Protein AF-0000000077394527 (afdb_homodimer)

Solvent-accessible surface area (backbone atoms only — not comparable to full-atom values): 14734 Å² total; per-residue (Å²): 126,83,74,66,82,65,61,50,65,48,71,31,28,33,61,85,70,69,35,78,44,68,24,34,38,21,26,47,45,92,56,27,33,36,18,46,70,58,54,70,68,42,71,84,64,61,66,76,36,82,66,88,76,81,49,65,37,86,85,63,48,73,51,61,68,76,22,31,32,65,43,43,38,34,31,89,97,72,22,59,49,75,44,67,28,40,26,23,75,52,92,54,74,31,31,38,14,40,65,61,30,42,66,37,52,40,43,44,60,51,82,58,65,75,67,75,63,68,69,73,72,76,68,76,72,74,76,126,127,81,73,66,81,66,61,49,67,47,74,31,30,33,62,85,70,68,36,76,45,70,24,34,37,21,27,48,43,92,56,26,34,35,18,46,70,58,53,71,66,43,71,82,63,63,66,78,36,83,66,86,78,81,47,63,36,88,84,64,48,73,51,61,67,73,22,31,32,67,44,43,39,35,29,86,100,72,19,60,50,75,44,70,27,40,26,24,75,52,93,54,75,32,32,36,14,41,68,60,30,41,66,36,50,40,42,45,60,51,82,58,65,74,67,74,64,68,68,74,71,76,68,76,74,72,76,126

Foldseek 3Di:
DPVPVDQDWAWKAKDPRPDTAIAGEAQPDDFWEDEPVVQVVDPPRFDFAADPDWDADPVGDTFAFPGKGWIWIAHPVPAIDIGIYTYTHDPDGTHDYNVNCVRRPNDDDPPPPPPPPPVPPPPPPPDD/DPVPVDQDWAWKAKDPRPDTAIAGEAQPDDFWEDEPVVQVVDPPRFDFAADPDWDADPVGDTFAFPGKGWIWIADPVPAIDIGIYTYTHDPDGTYDYNVNCVRRPNDDDPPPPPPPPPVPPPPPPPDD

Radius of gyration: 19.91 Å; Cα contacts (8 Å, |Δi|>4): 515; chains: 2; bounding box: 54×63×42 Å

Structure (mmCIF, N/CA/C/O backbone):
data_AF-0000000077394527-model_v1
#
loop_
_entity.id
_entity.type
_entity.pdbx_description
1 polymer 'Uncharacterized protein'
#
loop_
_atom_site.group_PDB
_atom_site.id
_atom_site.type_symbol
_atom_site.label_atom_id
_atom_site.label_alt_id
_atom_site.label_comp_id
_atom_site.label_asym_id
_atom_site.label_entity_id
_atom_site.label_seq_id
_atom_site.pdbx_PDB_ins_code
_atom_site.Cartn_x
_atom_site.Cartn_y
_atom_site.Cartn_z
_atom_site.occupancy
_atom_site.B_iso_or_equiv
_atom_site.auth_seq_id
_atom_site.auth_comp_id
_atom_site.auth_asym_id
_atom_site.auth_atom_id
_atom_site.pdbx_PDB_model_num
ATOM 1 N N . MET A 1 1 ? -21.562 -13.328 5.836 1 23.16 1 MET A N 1
ATOM 2 C CA . MET A 1 1 ? -21.156 -12.109 5.137 1 23.16 1 MET A CA 1
ATOM 3 C C . MET A 1 1 ? -19.672 -12.156 4.77 1 23.16 1 MET A C 1
ATOM 5 O O . MET A 1 1 ? -18.844 -12.492 5.609 1 23.16 1 MET A O 1
ATOM 9 N N . LEU A 1 2 ? -19.328 -12.531 3.635 1 27.12 2 LEU A N 1
ATOM 10 C CA . LEU A 1 2 ? -17.969 -12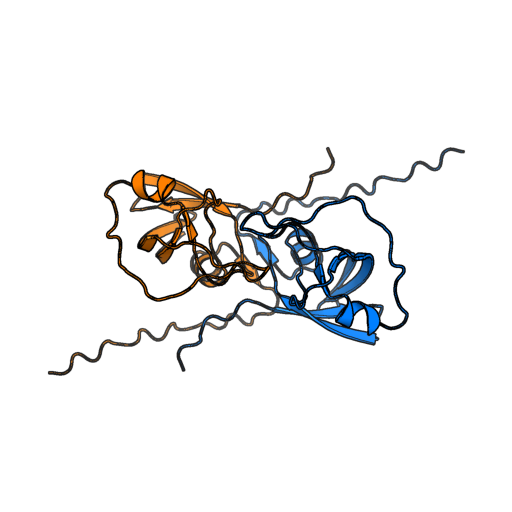.719 3.129 1 27.12 2 LEU A CA 1
ATOM 11 C C . LEU A 1 2 ? -17.078 -11.555 3.541 1 27.12 2 LEU A C 1
ATOM 13 O O . LEU A 1 2 ? -17.344 -10.398 3.205 1 27.12 2 LEU A O 1
ATOM 17 N N . GLU A 1 3 ? -16.609 -11.539 4.703 1 35.59 3 GLU A N 1
ATOM 18 C CA . GLU A 1 3 ? -15.812 -10.43 5.223 1 35.59 3 GLU A CA 1
ATOM 19 C C . GLU A 1 3 ? -14.828 -9.922 4.18 1 35.59 3 GLU A C 1
ATOM 21 O O . GLU A 1 3 ? -13.945 -10.664 3.736 1 35.59 3 GLU A O 1
ATOM 26 N N . ILE A 1 4 ? -15.258 -9.414 3.17 1 42.25 4 ILE A N 1
ATOM 27 C CA . ILE A 1 4 ? -14.477 -8.695 2.17 1 42.25 4 ILE A CA 1
ATOM 28 C C . ILE A 1 4 ? -13.258 -8.062 2.832 1 42.25 4 ILE A C 1
ATOM 30 O O . ILE A 1 4 ? -13.391 -7.254 3.754 1 42.25 4 ILE A O 1
ATOM 34 N N . LEU A 1 5 ? -12.305 -8.852 3.07 1 51.31 5 LEU A N 1
ATOM 35 C CA . LEU A 1 5 ? -11.078 -8.367 3.693 1 51.31 5 LEU A CA 1
ATOM 36 C C . LEU A 1 5 ? -10.734 -6.965 3.205 1 51.31 5 LEU A C 1
ATOM 38 O O . LEU A 1 5 ? -10.594 -6.738 2.002 1 51.31 5 LEU A O 1
ATOM 42 N N . THR A 1 6 ? -11.336 -5.953 3.877 1 69.69 6 THR A N 1
ATOM 43 C CA . THR A 1 6 ? -11.219 -4.512 3.693 1 69.69 6 THR A CA 1
ATOM 44 C C . THR A 1 6 ? -9.797 -4.043 3.967 1 69.69 6 THR A C 1
ATOM 46 O O . THR A 1 6 ? -9.023 -4.734 4.637 1 69.69 6 THR A O 1
ATOM 49 N N . GLN A 1 7 ? -9.258 -3.252 3.201 1 84.5 7 GLN A N 1
ATOM 50 C CA . GLN A 1 7 ? -7.996 -2.576 3.465 1 84.5 7 GLN A CA 1
ATOM 51 C C . GLN A 1 7 ? -7.965 -1.989 4.871 1 84.5 7 GLN A C 1
ATOM 53 O O . GLN A 1 7 ? -8.977 -1.482 5.359 1 84.5 7 GLN A O 1
ATOM 58 N N . PRO A 1 8 ? -6.883 -2.195 5.508 1 92.19 8 PRO A N 1
ATOM 59 C CA . PRO A 1 8 ? -6.793 -1.7 6.887 1 92.19 8 PRO A CA 1
ATOM 60 C C . PRO A 1 8 ? -6.758 -0.176 6.965 1 92.19 8 PRO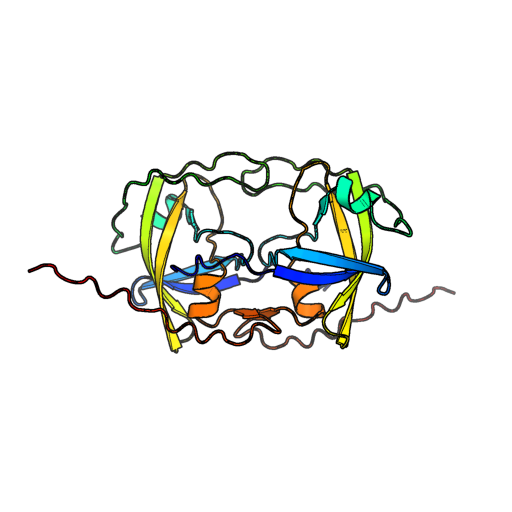 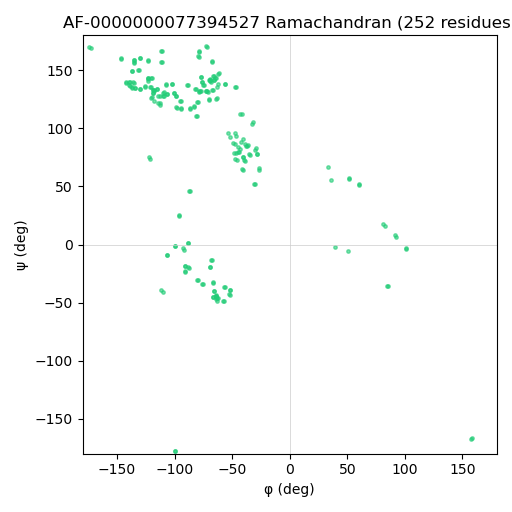A C 1
ATOM 62 O O . PRO A 1 8 ? -6.156 0.477 6.109 1 92.19 8 PRO A O 1
ATOM 65 N N . THR A 1 9 ? -7.465 0.305 7.961 1 93.62 9 THR A N 1
ATOM 66 C CA . THR A 1 9 ? -7.449 1.736 8.242 1 93.62 9 THR A CA 1
ATOM 67 C C . THR A 1 9 ? -7.18 1.995 9.719 1 93.62 9 THR A C 1
ATOM 69 O O . THR A 1 9 ? -7.281 1.082 10.539 1 93.62 9 THR A O 1
ATOM 72 N N . ALA A 1 10 ? -6.758 3.184 9.992 1 93.06 10 ALA A N 1
ATOM 73 C CA . ALA A 1 10 ? -6.574 3.633 11.367 1 93.06 10 ALA A CA 1
ATOM 74 C C . ALA A 1 10 ? -7.105 5.051 11.555 1 93.06 10 ALA A C 1
ATOM 76 O O . ALA A 1 10 ? -6.906 5.914 10.703 1 93.06 10 ALA A O 1
ATOM 77 N N . GLU A 1 11 ? -7.801 5.191 12.617 1 93.31 11 GLU A N 1
ATOM 78 C CA . GLU A 1 11 ? -8.211 6.535 13.008 1 93.31 11 GLU A CA 1
ATOM 79 C C . GLU A 1 11 ? -7.105 7.25 13.773 1 93.31 11 GLU A C 1
ATOM 81 O O . GLU A 1 11 ? -6.734 6.832 14.875 1 93.31 11 GLU A O 1
ATOM 86 N N . VAL A 1 12 ? -6.668 8.336 13.211 1 94 12 VAL A N 1
ATOM 87 C CA . VAL A 1 12 ? -5.531 9.07 13.758 1 94 12 VAL A CA 1
ATOM 88 C C . VAL A 1 12 ? -5.969 10.469 14.172 1 94 12 VAL A C 1
ATOM 90 O O . VAL A 1 12 ? -6.699 11.141 13.438 1 94 12 VAL A O 1
ATOM 93 N N . ILE A 1 13 ? -5.559 10.812 15.375 1 93 13 ILE A N 1
ATOM 94 C CA . ILE A 1 13 ? -5.805 12.18 15.828 1 93 13 ILE A CA 1
ATOM 95 C C . ILE A 1 13 ? -4.777 13.125 15.211 1 93 13 ILE A C 1
ATOM 97 O O . ILE A 1 13 ? -3.578 12.844 15.234 1 93 13 ILE A O 1
ATOM 101 N N . VAL A 1 14 ? -5.293 14.211 14.664 1 92.81 14 VAL A N 1
ATOM 102 C CA . VAL A 1 14 ? -4.43 15.172 13.992 1 92.81 14 VAL A CA 1
ATOM 103 C C . VAL A 1 14 ? -4.539 16.531 14.672 1 92.81 14 VAL A C 1
ATOM 105 O O . VAL A 1 14 ? -5.629 16.938 15.078 1 92.81 14 VAL A O 1
ATOM 108 N N . ASN A 1 15 ? -3.41 17.234 14.742 1 82.56 15 ASN A N 1
ATOM 109 C CA . ASN A 1 15 ? -3.268 18.578 15.305 1 82.56 15 ASN A CA 1
ATOM 110 C C . ASN A 1 15 ? -3.863 18.656 16.703 1 82.56 15 ASN A C 1
ATOM 112 O O . ASN A 1 15 ? -4.676 19.547 16.984 1 82.56 15 ASN A O 1
ATOM 116 N N . LYS A 1 16 ? -3.383 17.812 17.609 1 71.81 16 LYS A N 1
ATOM 117 C CA . LYS A 1 16 ? -3.625 17.844 19.047 1 71.81 16 LYS A CA 1
ATOM 118 C C . LYS A 1 16 ? -5.113 17.703 19.359 1 71.81 16 LYS A C 1
ATOM 120 O O . LYS A 1 16 ? -5.668 18.484 20.125 1 71.81 16 LYS A O 1
ATOM 125 N N . GLN A 1 17 ? -5.727 16.781 18.859 1 63.78 17 GLN A N 1
ATOM 126 C CA . GLN A 1 17 ? -7.016 16.281 19.328 1 63.78 17 GLN A CA 1
ATOM 127 C C . GLN A 1 17 ? -8.172 16.969 18.609 1 63.78 17 GLN A C 1
ATOM 129 O O . GLN A 1 17 ? -9.336 16.734 18.922 1 63.78 17 GLN A O 1
ATOM 134 N N . GLU A 1 18 ? -7.871 17.703 17.703 1 70.5 18 GLU A N 1
ATOM 135 C CA . GLU A 1 18 ? -9.016 18.438 17.188 1 70.5 18 GLU A CA 1
ATOM 136 C C . GLU A 1 18 ? -9.695 17.672 16.047 1 70.5 18 GLU A C 1
ATOM 138 O O . GLU A 1 18 ? -10.906 17.797 15.844 1 70.5 18 GLU A O 1
ATOM 143 N N . TRP A 1 19 ? -8.914 16.828 15.461 1 85.88 19 TRP A N 1
ATOM 144 C CA . TRP A 1 19 ? -9.438 16.141 14.289 1 85.88 19 TRP A CA 1
ATOM 145 C C . TRP A 1 19 ? -9.102 14.656 14.328 1 85.88 19 TRP A C 1
ATOM 147 O O . TRP A 1 19 ? -8.055 14.266 14.844 1 85.88 19 TRP A O 1
ATOM 157 N N . THR A 1 20 ? -10.055 13.938 13.938 1 91.88 20 THR A N 1
ATOM 158 C CA . THR A 1 20 ? -9.797 12.516 13.703 1 91.88 20 THR A CA 1
ATOM 159 C C . THR A 1 20 ? -9.922 12.195 12.211 1 91.88 20 THR A C 1
ATOM 161 O O . THR A 1 20 ? -10.938 12.492 11.586 1 91.88 20 THR A O 1
ATOM 164 N N . ILE A 1 21 ? -8.828 11.703 11.672 1 94.88 21 ILE A N 1
ATOM 165 C CA . ILE A 1 21 ? -8.812 11.344 10.258 1 94.88 21 ILE A CA 1
ATOM 166 C C . ILE A 1 21 ? -8.609 9.836 10.117 1 94.88 21 ILE A C 1
ATOM 168 O O . ILE A 1 21 ? -7.793 9.242 10.82 1 94.88 21 ILE A O 1
ATOM 172 N N . LYS A 1 22 ? -9.383 9.242 9.289 1 94.81 22 LYS A N 1
ATOM 173 C CA . LYS A 1 22 ? -9.211 7.836 8.938 1 94.81 22 LYS A CA 1
ATOM 174 C C . LYS A 1 22 ? -8.227 7.672 7.789 1 94.81 22 LYS A C 1
ATOM 176 O O . LYS A 1 22 ? -8.477 8.125 6.676 1 94.81 22 LYS A O 1
ATOM 181 N N . PHE A 1 23 ? -7.113 6.992 8.062 1 96.12 23 PHE A N 1
ATOM 182 C CA . PHE A 1 23 ? -6.074 6.77 7.066 1 96.12 23 PHE A CA 1
ATOM 183 C C . PHE A 1 23 ? -6.066 5.316 6.609 1 96.12 23 PHE A C 1
ATOM 185 O O . PHE A 1 23 ? -6.223 4.402 7.426 1 96.12 23 PHE A O 1
ATOM 192 N N . LYS A 1 24 ? -5.922 5.152 5.383 1 95.12 24 LYS A N 1
ATOM 193 C CA . LYS A 1 24 ? -5.555 3.84 4.863 1 95.12 24 LYS A CA 1
ATOM 194 C C . LYS A 1 24 ? -4.094 3.516 5.164 1 95.12 24 LYS A C 1
ATOM 196 O O . LYS A 1 24 ? -3.217 4.363 4.992 1 95.12 24 LYS A O 1
ATOM 201 N N . ILE A 1 25 ? -3.838 2.348 5.676 1 95.06 25 ILE A N 1
ATOM 202 C CA . ILE A 1 25 ? -2.467 1.904 5.906 1 95.06 25 ILE A CA 1
ATOM 203 C C . ILE A 1 25 ? -1.865 1.388 4.602 1 95.06 25 ILE A C 1
ATOM 205 O O . ILE A 1 25 ? -2.295 0.357 4.078 1 95.06 25 ILE A O 1
ATOM 209 N N . SER A 1 26 ? -0.936 2.107 4.086 1 93.81 26 SER A N 1
ATOM 210 C CA . SER A 1 26 ? -0.343 1.805 2.789 1 93.81 26 SER A CA 1
ATOM 211 C C . SER A 1 26 ? 1.164 1.6 2.904 1 93.81 26 SER A C 1
ATOM 213 O O . SER A 1 26 ? 1.946 2.398 2.385 1 93.81 26 SER A O 1
ATOM 215 N N . SER A 1 27 ? 1.537 0.483 3.418 1 93.12 27 SER A N 1
ATOM 216 C CA . SER A 1 27 ? 2.934 0.234 3.76 1 93.12 27 SER A CA 1
ATOM 217 C C . SER A 1 27 ? 3.797 0.127 2.508 1 93.12 27 SER A C 1
ATOM 219 O O . SER A 1 27 ? 5.023 0.233 2.582 1 93.12 27 SER A O 1
ATOM 221 N N . GLY A 1 28 ? 3.182 0.001 1.333 1 91.38 28 GLY A N 1
ATOM 222 C CA . GLY A 1 28 ? 3.943 -0.092 0.098 1 91.38 28 GLY A CA 1
ATOM 223 C C . GLY A 1 28 ? 4.203 1.257 -0.546 1 91.38 28 GLY A C 1
ATOM 224 O O . GLY A 1 28 ? 5.051 1.374 -1.434 1 91.38 28 GLY A O 1
ATOM 225 N N . ALA A 1 29 ? 3.459 2.229 -0.182 1 92.19 29 ALA A N 1
ATOM 226 C CA . ALA A 1 29 ? 3.639 3.57 -0.73 1 92.19 29 ALA A CA 1
ATOM 227 C C . ALA A 1 29 ? 4.812 4.281 -0.064 1 92.19 29 ALA A C 1
ATOM 229 O O . ALA A 1 29 ? 5.242 3.898 1.025 1 92.19 29 ALA A O 1
ATOM 230 N N . GLU A 1 30 ? 5.238 5.383 -0.684 1 92.12 30 GLU A N 1
ATOM 231 C CA . GLU A 1 30 ? 6.461 6.039 -0.228 1 92.12 30 GLU A CA 1
ATOM 232 C C . GLU A 1 30 ? 6.148 7.336 0.51 1 92.12 30 GLU A C 1
ATOM 234 O O . GLU A 1 30 ? 7.02 7.91 1.165 1 92.12 30 GLU A O 1
ATOM 239 N N . ALA A 1 31 ? 4.918 7.711 0.447 1 95.06 31 ALA A N 1
ATOM 240 C CA . ALA A 1 31 ? 4.602 9.016 1.021 1 95.06 31 ALA A CA 1
ATOM 241 C C . ALA A 1 31 ? 3.246 9 1.72 1 95.06 31 ALA A C 1
ATOM 243 O O . ALA A 1 31 ? 2.293 8.391 1.223 1 95.06 31 ALA A O 1
ATOM 244 N N . ASN A 1 32 ? 3.209 9.695 2.92 1 97.25 32 ASN A N 1
ATOM 245 C CA . ASN A 1 32 ? 1.898 10.031 3.463 1 97.25 32 ASN A CA 1
ATOM 246 C C . ASN A 1 32 ? 1.157 11.016 2.564 1 97.25 32 ASN A C 1
ATOM 248 O O . ASN A 1 32 ? 1.758 11.953 2.039 1 97.25 32 ASN A O 1
ATOM 252 N N . VAL A 1 33 ? -0.126 10.805 2.461 1 97.56 33 VAL A N 1
ATOM 253 C CA . VAL A 1 33 ? -0.857 11.625 1.504 1 97.56 33 VAL A CA 1
ATOM 254 C C . VAL A 1 33 ? -2.199 12.047 2.1 1 97.56 33 VAL A C 1
ATOM 256 O O . VAL A 1 33 ? -2.869 11.25 2.76 1 97.56 33 VAL A O 1
ATOM 259 N N . ILE A 1 34 ? -2.559 13.281 1.843 1 97.44 34 ILE A N 1
ATOM 260 C CA . ILE A 1 34 ? -3.926 13.75 2.037 1 97.44 34 ILE A CA 1
ATOM 261 C C . ILE A 1 34 ? -4.363 14.586 0.836 1 97.44 34 ILE A C 1
ATOM 263 O O . ILE A 1 34 ? -3.523 15.133 0.114 1 97.44 34 ILE A O 1
ATOM 267 N N . SER A 1 35 ? -5.633 14.672 0.638 1 97.5 35 SER A N 1
ATOM 268 C CA . SER A 1 35 ? -6.156 15.5 -0.446 1 97.5 35 SER A CA 1
ATOM 269 C C . SER A 1 35 ? -6.172 16.969 -0.06 1 97.5 35 SER A C 1
ATOM 271 O O . SER A 1 35 ? -6.191 17.312 1.126 1 97.5 35 SER A O 1
ATOM 273 N N . ILE A 1 36 ? -6.266 17.781 -1.073 1 98.12 36 ILE A N 1
ATOM 274 C CA . ILE A 1 36 ? -6.324 19.219 -0.853 1 98.12 36 ILE A CA 1
ATOM 275 C C . ILE A 1 36 ? -7.625 19.578 -0.134 1 98.12 36 ILE A C 1
ATOM 277 O O . ILE A 1 36 ? -7.652 20.5 0.693 1 98.12 36 ILE A O 1
ATOM 281 N N . ASP A 1 37 ? -8.68 18.859 -0.407 1 97.19 37 ASP A N 1
ATOM 282 C CA . ASP A 1 37 ? -9.953 19.094 0.26 1 97.19 37 ASP A CA 1
ATOM 283 C C . ASP A 1 37 ? -9.844 18.844 1.761 1 97.19 37 ASP A C 1
ATOM 285 O O . ASP A 1 37 ? -10.32 19.641 2.57 1 97.19 37 ASP A O 1
ATOM 289 N N . LEU A 1 38 ? -9.289 17.766 2.09 1 96.12 38 LEU A N 1
ATOM 290 C CA . LEU A 1 38 ? -9.102 17.453 3.502 1 96.12 38 LEU A CA 1
ATOM 291 C C . LEU A 1 38 ? -8.164 18.453 4.168 1 96.12 38 LEU A C 1
ATOM 293 O O . LEU A 1 38 ? -8.438 18.922 5.273 1 96.12 38 LEU A O 1
ATOM 297 N N . PHE A 1 39 ? -7.098 18.781 3.492 1 96.75 39 PHE A N 1
ATOM 298 C CA . PHE A 1 39 ? -6.137 19.75 3.984 1 96.75 39 PHE A CA 1
ATOM 299 C C . PHE A 1 39 ? -6.84 21.062 4.363 1 96.75 39 PHE A C 1
ATOM 301 O O . PHE A 1 39 ? -6.578 21.625 5.426 1 96.75 39 PHE A O 1
ATOM 308 N N . GLN A 1 40 ? -7.703 21.453 3.564 1 96 40 GLN A N 1
ATOM 309 C CA . GLN A 1 40 ? -8.391 22.719 3.75 1 96 40 GLN A CA 1
ATOM 310 C C . GLN A 1 40 ? -9.336 22.672 4.945 1 96 40 GLN A C 1
ATOM 312 O O . GLN A 1 40 ? -9.703 23.703 5.5 1 96 40 GLN A O 1
ATOM 317 N N . LYS A 1 41 ? -9.68 21.516 5.348 1 93.62 41 LYS A N 1
ATOM 318 C CA . LYS A 1 41 ? -10.617 21.359 6.453 1 93.62 41 LYS A CA 1
ATOM 319 C C . LYS A 1 41 ? -9.898 21.344 7.793 1 93.62 41 LYS A C 1
ATOM 321 O O . LYS A 1 41 ? -10.516 21.547 8.844 1 93.62 41 LYS A O 1
ATOM 326 N N . ILE A 1 42 ? -8.688 21.094 7.777 1 93.44 42 ILE A N 1
ATOM 327 C CA . ILE A 1 42 ? -7.922 21 9.016 1 93.44 42 ILE A CA 1
ATOM 328 C C . ILE A 1 42 ? -7.746 22.391 9.625 1 93.44 42 ILE A C 1
ATOM 330 O O . ILE A 1 42 ? -7.328 23.328 8.938 1 93.44 42 ILE A O 1
ATOM 334 N N . VAL A 1 43 ? -8.031 22.453 10.922 1 88.81 43 VAL A N 1
ATOM 335 C CA . VAL A 1 43 ? -7.887 23.703 11.648 1 88.81 43 VAL A CA 1
ATOM 336 C C . VAL A 1 43 ? -7.172 23.453 12.977 1 88.81 43 VAL A C 1
ATOM 338 O O . VAL A 1 43 ? -7.535 22.531 13.719 1 88.81 43 VAL A O 1
ATOM 341 N N . PRO A 1 44 ? -6.152 24.344 13.312 1 90.5 44 PRO A N 1
ATOM 342 C CA . PRO A 1 44 ? -5.57 25.391 12.453 1 90.5 44 PRO A CA 1
ATOM 343 C C . PRO A 1 44 ? -4.891 24.812 11.211 1 90.5 44 PRO A C 1
ATOM 345 O O . PRO A 1 44 ? -4.285 23.75 11.273 1 90.5 44 PRO A O 1
ATOM 348 N N . ARG A 1 45 ? -4.953 25.547 10.141 1 92.75 45 ARG A N 1
ATOM 349 C CA . ARG A 1 45 ? -4.426 25.078 8.859 1 92.75 45 ARG A CA 1
ATOM 350 C C . ARG A 1 45 ? -2.904 25.016 8.883 1 92.75 45 ARG A C 1
ATOM 352 O O . ARG A 1 45 ? -2.242 26.016 9.188 1 92.75 45 ARG A O 1
ATOM 359 N N . PRO A 1 46 ? -2.396 23.891 8.578 1 95.19 46 PRO A N 1
ATOM 360 C CA . PRO A 1 46 ? -0.935 23.812 8.492 1 95.19 46 PRO A CA 1
ATOM 361 C C . PRO A 1 46 ? -0.377 24.625 7.324 1 95.19 46 PRO A C 1
ATOM 363 O O . PRO A 1 46 ? -1.116 24.984 6.398 1 95.19 46 PRO A O 1
ATOM 366 N N . GLU A 1 47 ? 0.863 24.938 7.496 1 97.56 47 GLU A N 1
ATOM 367 C CA . GLU A 1 47 ? 1.535 25.609 6.379 1 97.56 47 GLU A CA 1
ATOM 368 C C . GLU A 1 47 ? 1.695 24.656 5.191 1 97.56 47 GLU A C 1
ATOM 370 O O . GLU A 1 47 ? 2.107 23.516 5.359 1 97.56 47 GLU A O 1
ATOM 375 N N . LEU A 1 48 ? 1.335 25.188 4.031 1 98.5 48 LEU A N 1
ATOM 376 C CA . LEU A 1 48 ? 1.585 24.46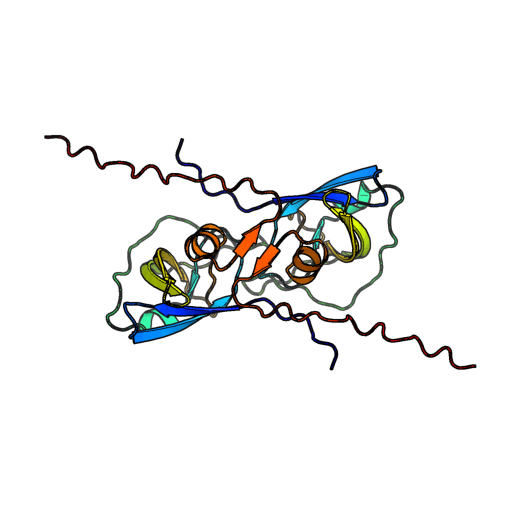9 2.789 1 98.5 48 LEU A CA 1
ATOM 377 C C . LEU A 1 48 ? 2.906 24.906 2.164 1 98.5 48 LEU A C 1
ATOM 379 O O . LEU A 1 48 ? 3.053 26.047 1.748 1 98.5 48 LEU A O 1
ATOM 383 N N . LYS A 1 49 ? 3.789 23.953 2.088 1 98.69 49 LYS A N 1
ATOM 384 C CA . LYS A 1 49 ? 5.105 24.25 1.529 1 98.69 49 LYS A CA 1
ATOM 385 C C . LYS A 1 49 ? 5.219 23.75 0.093 1 98.69 49 LYS A C 1
ATOM 387 O O . LYS A 1 49 ? 4.809 22.641 -0.215 1 98.69 49 LYS A O 1
ATOM 392 N N . GLU A 1 50 ? 5.812 24.578 -0.7 1 98.12 50 GLU A N 1
ATOM 393 C CA . GLU A 1 50 ? 6.09 24.141 -2.066 1 98.12 50 GLU A CA 1
ATOM 394 C C . GLU A 1 50 ? 7.102 23 -2.09 1 98.12 50 GLU A C 1
ATOM 396 O O . GLU A 1 50 ? 7.965 22.906 -1.215 1 98.12 50 GLU A O 1
ATOM 401 N N . THR A 1 51 ? 6.863 22.141 -3.033 1 97.69 51 THR A N 1
ATOM 402 C CA . THR A 1 51 ? 7.812 21.047 -3.174 1 97.69 51 THR A CA 1
ATOM 403 C C . THR A 1 51 ? 8.133 20.797 -4.645 1 97.69 51 THR A C 1
ATOM 405 O O . THR A 1 51 ? 7.285 21 -5.516 1 97.69 51 THR A O 1
ATOM 408 N N . LYS A 1 52 ? 9.328 20.344 -4.941 1 96.12 52 LYS A N 1
ATOM 409 C CA . LYS A 1 52 ? 9.734 19.938 -6.281 1 96.12 52 LYS A CA 1
ATOM 410 C C . LYS A 1 52 ? 9.68 18.422 -6.438 1 96.12 52 LYS A C 1
ATOM 412 O O . LYS A 1 52 ? 9.93 17.891 -7.523 1 96.12 52 LYS A O 1
ATOM 417 N N . GLN A 1 53 ? 9.32 17.797 -5.355 1 95.19 53 GLN A N 1
ATOM 418 C CA . GLN A 1 53 ? 9.227 16.344 -5.41 1 95.19 53 GLN A CA 1
ATOM 419 C C . GLN A 1 53 ? 8.047 15.906 -6.273 1 95.19 53 GLN A C 1
ATOM 421 O O . GLN A 1 53 ? 6.996 16.547 -6.281 1 95.19 53 GLN A O 1
ATOM 426 N N . ILE A 1 54 ? 8.312 14.859 -6.984 1 94.31 54 ILE A N 1
ATOM 427 C CA . ILE A 1 54 ? 7.285 14.305 -7.863 1 94.31 54 ILE A CA 1
ATOM 428 C C . ILE A 1 54 ? 6.742 13.008 -7.27 1 94.31 54 ILE A C 1
ATOM 430 O O . ILE A 1 54 ? 7.512 12.148 -6.824 1 94.31 54 ILE A O 1
ATOM 434 N N . LEU A 1 55 ? 5.422 12.945 -7.195 1 93 55 LEU A N 1
ATOM 435 C CA . LEU A 1 55 ? 4.754 11.695 -6.84 1 93 55 LEU A CA 1
ATOM 436 C C . LEU A 1 55 ? 4.25 10.969 -8.086 1 93 55 LEU A C 1
ATOM 438 O O . LEU A 1 55 ? 3.615 11.586 -8.945 1 93 55 LEU A O 1
ATOM 442 N N . VAL A 1 56 ? 4.625 9.727 -8.164 1 90.88 56 VAL A N 1
ATOM 443 C CA . VAL A 1 56 ? 4.207 8.93 -9.312 1 90.88 56 VAL A CA 1
ATOM 444 C C . VAL A 1 56 ? 3.363 7.746 -8.836 1 90.88 56 VAL A C 1
ATOM 446 O O . VAL A 1 56 ? 3.734 7.047 -7.891 1 90.88 56 VAL A O 1
ATOM 449 N N . ALA A 1 57 ? 2.184 7.594 -9.516 1 87.94 57 ALA A N 1
ATOM 450 C CA . ALA A 1 57 ? 1.322 6.449 -9.219 1 87.94 57 ALA A CA 1
ATOM 451 C C . ALA A 1 57 ? 1.925 5.156 -9.766 1 87.94 57 ALA A C 1
ATOM 453 O O . ALA A 1 57 ? 2.918 5.188 -10.5 1 87.94 57 ALA A O 1
ATOM 454 N N . TYR A 1 58 ? 1.309 4.082 -9.375 1 81.25 58 TYR A N 1
ATOM 455 C CA . TYR A 1 58 ? 1.754 2.734 -9.703 1 81.25 58 TYR A CA 1
ATOM 456 C C . TYR A 1 58 ? 1.97 2.586 -11.203 1 81.25 58 TYR A C 1
ATOM 458 O O . TYR A 1 58 ? 2.947 1.972 -11.641 1 81.25 58 TYR A O 1
ATOM 466 N N . GLU A 1 59 ? 1.057 3.203 -12 1 80.81 59 GLU A N 1
ATOM 467 C CA . GLU A 1 59 ? 1.108 3.021 -13.445 1 80.81 59 GLU A CA 1
ATOM 468 C C . GLU A 1 59 ? 2.029 4.051 -14.102 1 80.81 59 GLU A C 1
ATOM 470 O O . GLU A 1 59 ? 2.158 4.086 -15.328 1 80.81 59 GLU A O 1
ATOM 475 N N . GLY A 1 60 ? 2.643 4.887 -13.336 1 85.88 60 GLY A N 1
ATOM 476 C CA . GLY A 1 60 ? 3.625 5.809 -13.883 1 85.88 60 GLY A CA 1
ATOM 477 C C . GLY A 1 60 ? 3.086 7.211 -14.078 1 85.88 60 GLY A C 1
ATOM 478 O O . GLY A 1 60 ? 3.82 8.117 -14.484 1 85.88 60 GLY A O 1
ATOM 479 N N . THR A 1 61 ? 1.883 7.367 -13.82 1 88 61 THR A N 1
ATOM 480 C CA . THR A 1 61 ? 1.279 8.688 -13.977 1 88 61 THR A CA 1
ATOM 481 C C . THR A 1 61 ? 1.683 9.609 -12.82 1 88 61 THR A C 1
ATOM 483 O O . THR A 1 61 ? 1.717 9.18 -11.664 1 88 61 THR A O 1
ATOM 486 N N . ARG A 1 62 ? 1.927 10.789 -13.211 1 92.5 62 ARG A N 1
ATOM 487 C CA . ARG A 1 62 ? 2.271 11.773 -12.188 1 92.5 62 ARG A CA 1
ATOM 488 C C . ARG A 1 62 ? 1.036 12.203 -11.406 1 92.5 62 ARG A C 1
ATOM 490 O O . ARG A 1 62 ? -0.021 12.453 -11.984 1 92.5 62 ARG A O 1
ATOM 497 N N . ILE A 1 63 ? 1.177 12.297 -10.156 1 94.19 63 ILE A N 1
ATOM 498 C CA . ILE A 1 63 ? 0.115 12.781 -9.281 1 94.19 63 ILE A CA 1
ATOM 499 C C . ILE A 1 63 ? 0.293 14.273 -9.031 1 94.19 63 ILE A C 1
ATOM 501 O O . ILE A 1 63 ? 1.355 14.711 -8.586 1 94.19 63 ILE A O 1
ATOM 505 N N . PRO A 1 64 ? -0.727 15.062 -9.344 1 96.38 64 PRO A N 1
ATOM 506 C CA . PRO A 1 64 ? -0.604 16.5 -9.07 1 96.38 64 PRO A CA 1
ATOM 507 C C . PRO A 1 64 ? -0.472 16.812 -7.582 1 96.38 64 PRO A C 1
ATOM 509 O O . PRO A 1 64 ? -1.341 16.438 -6.793 1 96.38 64 PRO A O 1
ATOM 512 N N . VAL A 1 65 ? 0.56 17.516 -7.254 1 97.56 65 VAL A N 1
ATOM 513 C CA . VAL A 1 65 ? 0.865 17.828 -5.859 1 97.56 65 VAL A CA 1
ATOM 514 C C . VAL A 1 65 ? 0.694 19.328 -5.617 1 97.56 65 VAL A C 1
ATOM 516 O O . VAL A 1 65 ? 1.227 20.156 -6.367 1 97.56 65 VAL A O 1
ATOM 519 N N . ALA A 1 66 ? -0.076 19.688 -4.602 1 98.19 66 ALA A N 1
ATOM 520 C CA . ALA A 1 66 ? -0.24 21.094 -4.199 1 98.19 66 ALA A CA 1
ATOM 521 C C . ALA A 1 66 ? 0.945 21.562 -3.361 1 98.19 66 ALA A C 1
ATOM 523 O O . ALA A 1 66 ? 1.312 22.734 -3.4 1 98.19 66 ALA A O 1
ATOM 524 N N . GLY A 1 67 ? 1.545 20.734 -2.635 1 98.69 67 GLY A N 1
ATOM 525 C CA . GLY A 1 67 ? 2.637 20.984 -1.708 1 98.69 67 GLY A CA 1
ATOM 526 C C . GLY A 1 67 ? 2.762 19.906 -0.633 1 98.69 67 GLY A C 1
ATOM 527 O O . GLY A 1 67 ? 2.287 18.797 -0.807 1 98.69 67 GLY A O 1
ATOM 528 N N . THR A 1 68 ? 3.531 20.219 0.353 1 98.75 68 THR A N 1
ATOM 529 C CA . THR A 1 68 ? 3.652 19.359 1.518 1 98.75 68 THR A CA 1
ATOM 530 C C . THR A 1 68 ? 3.299 20.109 2.795 1 98.75 68 THR A C 1
ATOM 532 O O . THR A 1 68 ? 3.295 21.344 2.812 1 98.75 68 THR A O 1
ATOM 535 N N . CYS A 1 69 ? 2.945 19.359 3.82 1 97.94 69 CYS A N 1
ATOM 536 C CA . CYS A 1 69 ? 2.719 19.938 5.141 1 97.94 69 CYS A CA 1
ATOM 537 C C . CYS A 1 69 ? 3.129 18.969 6.238 1 97.94 69 CYS A C 1
ATOM 539 O O . CYS A 1 69 ? 3.314 17.781 5.98 1 97.94 69 CYS A O 1
ATOM 541 N N . MET A 1 70 ? 3.344 19.547 7.379 1 97.69 70 MET A N 1
ATOM 542 C CA . MET A 1 70 ? 3.611 18.734 8.562 1 97.69 70 MET A CA 1
ATOM 543 C C . MET A 1 70 ? 2.361 18.609 9.43 1 97.69 70 MET A C 1
ATOM 545 O O . MET A 1 70 ? 1.701 19.609 9.727 1 97.69 70 MET A O 1
ATOM 549 N N . LEU A 1 71 ? 2.057 17.406 9.797 1 95.94 71 LEU A N 1
ATOM 550 C CA . LEU A 1 71 ? 0.944 17.172 10.711 1 95.94 71 LEU A CA 1
ATOM 551 C C . LEU A 1 71 ? 1.418 16.469 11.977 1 95.94 71 LEU A C 1
ATOM 553 O O . LEU A 1 71 ? 2.238 15.547 11.898 1 95.94 71 LEU A O 1
ATOM 557 N N . SER A 1 72 ? 0.946 16.938 13.07 1 94.25 72 SER A N 1
ATOM 558 C CA . SER A 1 72 ? 1.076 16.188 14.312 1 94.25 72 SER A CA 1
ATOM 559 C C . SER A 1 72 ? 0.018 15.094 14.406 1 94.25 72 SER A C 1
ATOM 561 O O . SER A 1 72 ? -1.18 15.375 14.328 1 94.25 72 SER A O 1
ATOM 563 N N . CYS A 1 73 ? 0.466 13.883 14.562 1 94.69 73 CYS A N 1
ATOM 564 C CA . CYS A 1 73 ? -0.434 12.742 14.57 1 94.69 73 CYS A CA 1
ATOM 565 C C . CYS A 1 73 ? -0.283 11.938 15.859 1 94.69 73 CYS A C 1
ATOM 567 O O . CYS A 1 73 ? 0.822 11.812 16.391 1 94.69 73 CYS A O 1
ATOM 569 N N . ALA A 1 74 ? -1.389 11.461 16.281 1 92.31 74 ALA A N 1
ATOM 570 C CA . ALA A 1 74 ? -1.38 10.602 17.469 1 92.31 74 ALA A CA 1
ATOM 571 C C . ALA A 1 74 ? -2.338 9.422 17.297 1 92.31 74 ALA A C 1
ATOM 573 O O . ALA A 1 74 ? -3.436 9.586 16.75 1 92.31 74 ALA A O 1
ATOM 574 N N . TYR A 1 75 ? -1.795 8.336 17.719 1 90.5 75 TYR A N 1
ATOM 575 C CA . TYR A 1 75 ? -2.613 7.129 17.734 1 90.5 75 TYR A CA 1
ATOM 576 C C . TYR A 1 75 ? -2.67 6.531 19.141 1 90.5 75 TYR A C 1
ATO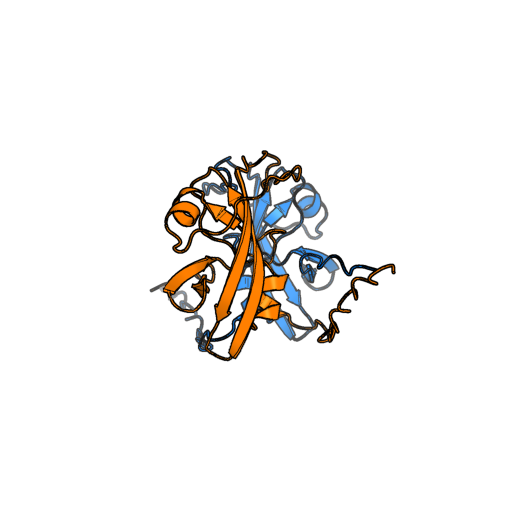M 578 O O . TYR A 1 75 ? -1.638 6.371 19.797 1 90.5 75 TYR A O 1
ATOM 586 N N . ASN A 1 76 ? -3.852 5.992 19.625 1 77.06 76 ASN A N 1
ATOM 587 C CA . ASN A 1 76 ? -4.16 5.336 20.891 1 77.06 76 ASN A CA 1
ATOM 588 C C . ASN A 1 76 ? -3.393 5.965 22.047 1 77.06 76 ASN A C 1
ATOM 590 O O . ASN A 1 76 ? -2.793 5.254 22.859 1 77.06 76 ASN A O 1
ATOM 594 N N . LYS A 1 77 ? -3.467 7.262 22.312 1 66.75 77 LYS A N 1
ATOM 595 C CA . LYS A 1 77 ? -2.93 8.047 23.422 1 66.75 77 LYS A CA 1
ATOM 596 C C . LYS A 1 77 ? -1.442 7.766 23.625 1 66.75 77 LYS A C 1
ATOM 598 O O . LYS A 1 77 ? -0.788 8.414 24.438 1 66.75 77 LYS A O 1
ATOM 603 N N . ALA A 1 78 ? -0.845 6.832 22.922 1 63.19 78 ALA A N 1
ATOM 604 C CA . ALA A 1 78 ? 0.515 6.426 23.266 1 63.19 78 ALA A CA 1
ATOM 605 C C . ALA A 1 78 ? 1.51 6.875 22.203 1 63.19 78 ALA A C 1
ATOM 607 O O . ALA A 1 78 ? 2.568 7.422 22.516 1 63.19 78 ALA A O 1
ATOM 608 N N . ALA A 1 79 ? 1.075 6.738 20.938 1 71.94 79 ALA A N 1
ATOM 609 C CA . ALA A 1 79 ? 2.109 6.941 19.938 1 71.94 79 ALA A CA 1
ATOM 610 C C . ALA A 1 79 ? 1.818 8.18 19.094 1 71.94 79 ALA A C 1
ATOM 612 O O . ALA A 1 79 ? 0.688 8.383 18.641 1 71.94 79 ALA A O 1
ATOM 613 N N . SER A 1 80 ? 2.812 9.023 19.188 1 83.75 80 SER A N 1
ATOM 614 C CA . SER A 1 80 ? 2.635 10.281 18.453 1 83.75 80 SER A CA 1
ATOM 615 C C . SER A 1 80 ? 3.893 10.656 17.688 1 83.75 80 SER A C 1
ATOM 617 O O . SER A 1 80 ? 4.973 10.125 17.953 1 83.75 80 SER A O 1
ATOM 619 N N . GLY A 1 81 ? 3.707 11.477 16.703 1 93.75 81 GLY A N 1
ATOM 620 C CA . GLY A 1 81 ? 4.789 12.016 15.898 1 93.75 81 GLY A CA 1
ATOM 621 C C . GLY A 1 81 ? 4.336 13.086 14.93 1 93.75 81 GLY A C 1
ATOM 622 O O . GLY A 1 81 ? 3.148 13.422 14.875 1 93.75 81 GLY A O 1
ATOM 623 N N . ARG A 1 82 ? 5.355 13.727 14.383 1 95.88 82 ARG A N 1
ATOM 624 C CA . ARG A 1 82 ? 5.129 14.688 13.312 1 95.88 82 ARG A CA 1
ATOM 625 C C . ARG A 1 82 ? 5.625 14.156 11.969 1 95.88 82 ARG A C 1
ATOM 627 O O . ARG A 1 82 ? 6.766 13.703 11.859 1 95.88 82 ARG A O 1
ATOM 634 N N . TYR A 1 83 ? 4.715 14.227 11.07 1 96.81 83 TYR A N 1
ATOM 635 C CA . TYR A 1 83 ? 5.062 13.602 9.797 1 96.81 83 TYR A CA 1
ATOM 636 C C . TYR A 1 83 ? 4.762 14.539 8.633 1 96.81 83 TYR A C 1
ATOM 638 O O . TYR A 1 83 ? 3.83 15.352 8.703 1 96.81 83 TYR A O 1
ATOM 646 N N . GLU A 1 84 ? 5.523 14.391 7.59 1 98.06 84 GLU A N 1
ATOM 647 C CA . GLU A 1 84 ? 5.25 15.109 6.348 1 98.06 84 GLU A CA 1
ATOM 648 C C . GLU A 1 84 ? 4.184 14.398 5.523 1 98.06 84 GLU A C 1
ATOM 650 O O . GLU A 1 84 ? 4.215 13.18 5.379 1 98.06 84 GLU A O 1
ATOM 655 N N . PHE A 1 85 ? 3.271 15.203 5.066 1 98.06 85 PHE A N 1
ATOM 656 C CA . PHE A 1 85 ? 2.24 14.742 4.148 1 98.06 85 PHE A CA 1
ATOM 657 C C . PHE A 1 85 ? 2.322 15.492 2.82 1 98.06 85 PHE A C 1
ATOM 659 O O . PHE A 1 85 ? 2.506 16.703 2.799 1 98.06 85 PHE A O 1
ATOM 666 N N . PHE A 1 86 ? 2.262 14.727 1.774 1 98.5 86 PHE A N 1
ATOM 667 C CA . PHE A 1 86 ? 1.992 15.359 0.49 1 98.5 86 PHE A CA 1
ATOM 668 C C . PHE A 1 86 ? 0.513 15.695 0.352 1 98.5 86 PHE A C 1
ATOM 670 O O . PHE A 1 86 ? -0.348 14.867 0.644 1 98.5 86 PHE A O 1
ATOM 677 N N . VAL A 1 87 ? 0.24 16.891 -0.057 1 98.5 87 VAL A N 1
ATOM 678 C CA . VAL A 1 87 ? -1.115 17.344 -0.355 1 98.5 87 VAL A CA 1
ATOM 679 C C . VAL A 1 87 ? -1.368 17.266 -1.859 1 98.5 87 VAL A C 1
ATOM 681 O O . VAL A 1 87 ? -0.715 17.953 -2.641 1 98.5 87 VAL A O 1
ATOM 684 N N . VAL A 1 88 ? -2.35 16.422 -2.195 1 97.94 88 VAL A N 1
ATOM 685 C CA . VAL A 1 88 ? -2.541 16.156 -3.619 1 97.94 88 VAL A CA 1
ATOM 686 C C . VAL A 1 88 ? -3.859 16.766 -4.082 1 97.94 88 VAL A C 1
ATOM 688 O O . VAL A 1 88 ? -4.77 16.984 -3.277 1 97.94 88 VAL A O 1
ATOM 691 N N . ARG A 1 89 ? -3.932 17.016 -5.363 1 96.88 89 ARG A N 1
ATOM 692 C CA . ARG A 1 89 ? -5.125 17.625 -5.953 1 96.88 89 ARG A CA 1
ATOM 693 C C . ARG A 1 89 ? -6.047 16.562 -6.531 1 96.88 89 ARG A C 1
ATOM 695 O O . ARG A 1 89 ? -6.762 16.812 -7.504 1 96.88 89 ARG A O 1
ATOM 702 N N . THR A 1 90 ? -5.996 15.352 -6.055 1 91.88 90 THR A N 1
ATOM 703 C CA . THR A 1 90 ? -6.891 14.25 -6.41 1 91.88 90 THR A CA 1
ATOM 704 C C . THR A 1 90 ? -7.793 13.891 -5.23 1 91.88 90 THR A C 1
ATOM 706 O O . THR A 1 90 ? -7.598 14.383 -4.117 1 91.88 90 THR A O 1
ATOM 709 N N . ARG A 1 91 ? -8.836 13.117 -5.453 1 86.69 91 ARG A N 1
ATOM 710 C CA . ARG A 1 91 ? -9.75 12.672 -4.41 1 86.69 91 ARG A CA 1
ATOM 711 C C . ARG A 1 91 ? -9.242 11.398 -3.74 1 86.69 91 ARG A C 1
ATOM 713 O O . ARG A 1 91 ? -10.031 10.523 -3.381 1 86.69 91 ARG A O 1
ATOM 720 N N . ALA A 1 92 ? -8.086 11.375 -3.432 1 85.25 92 ALA A N 1
ATOM 721 C CA . ALA A 1 92 ? -7.465 10.195 -2.834 1 85.25 92 ALA A CA 1
ATOM 722 C C . ALA A 1 92 ? -7.84 10.062 -1.36 1 85.25 92 ALA A C 1
ATOM 724 O O . ALA A 1 92 ? -7.988 11.07 -0.662 1 85.25 92 ALA A O 1
ATOM 725 N N . MET A 1 93 ? -8.023 8.852 -0.877 1 90 93 MET A N 1
ATOM 726 C CA . MET A 1 93 ? -8.117 8.602 0.559 1 90 93 MET A CA 1
ATOM 727 C C . MET A 1 93 ? -6.805 8.93 1.26 1 90 93 MET A C 1
ATOM 729 O O . MET A 1 93 ? -5.727 8.703 0.706 1 90 93 MET A O 1
ATOM 733 N N . PRO A 1 94 ? -6.91 9.484 2.512 1 96.81 94 PRO A N 1
ATOM 734 C CA . PRO A 1 94 ? -5.676 9.695 3.271 1 96.81 94 PRO A CA 1
ATOM 735 C C . PRO A 1 94 ? -4.859 8.414 3.447 1 96.81 94 PRO A C 1
ATOM 737 O O . PRO A 1 94 ? -5.43 7.348 3.676 1 96.81 94 PRO A O 1
ATOM 740 N N . LYS A 1 95 ? -3.566 8.547 3.291 1 96.75 95 LYS A N 1
ATOM 741 C CA . LYS A 1 95 ? -2.691 7.383 3.391 1 96.75 95 LYS A CA 1
ATOM 742 C C . LYS A 1 95 ? -1.586 7.609 4.418 1 96.75 95 LYS A C 1
ATOM 744 O O . LYS A 1 95 ? -0.99 8.688 4.465 1 96.75 95 LYS A O 1
ATOM 749 N N . LEU A 1 96 ? -1.357 6.648 5.203 1 96.31 96 LEU A N 1
ATOM 750 C CA . LEU A 1 96 ? -0.175 6.547 6.051 1 96.31 96 LEU A CA 1
ATOM 751 C C . LEU A 1 96 ? 0.76 5.453 5.547 1 96.31 96 LEU A C 1
ATOM 753 O O . LEU A 1 96 ? 0.323 4.328 5.285 1 96.31 96 LEU A O 1
ATOM 757 N N . VAL A 1 97 ? 1.983 5.832 5.445 1 95.94 97 VAL A N 1
ATOM 758 C CA . VAL A 1 97 ? 2.936 4.879 4.887 1 95.94 97 VAL A CA 1
ATOM 759 C C . VAL A 1 97 ? 3.715 4.207 6.016 1 95.94 97 VAL A C 1
ATOM 761 O O . VAL A 1 97 ? 3.498 4.504 7.191 1 95.94 97 VAL A O 1
ATOM 764 N N . TYR A 1 98 ? 4.609 3.381 5.625 1 93.56 98 TYR A N 1
ATOM 765 C CA . TYR A 1 98 ? 5.258 2.412 6.504 1 93.56 98 TYR A CA 1
ATOM 766 C C . TYR A 1 98 ? 5.934 3.109 7.68 1 93.56 98 TYR A C 1
ATOM 768 O O . TYR A 1 98 ? 5.664 2.785 8.836 1 93.56 98 TYR A O 1
ATOM 776 N N . GLU A 1 99 ? 6.688 4.105 7.473 1 93.19 99 GLU A N 1
ATOM 777 C CA . GLU A 1 99 ? 7.469 4.754 8.523 1 93.19 99 GLU A CA 1
ATOM 778 C C . GLU A 1 99 ? 6.559 5.359 9.586 1 93.19 99 GLU A C 1
ATOM 780 O O . GLU A 1 99 ? 6.77 5.141 10.781 1 93.19 99 GLU A O 1
ATOM 785 N N . ALA A 1 100 ? 5.559 6.031 9.148 1 94.56 100 ALA A N 1
ATOM 786 C CA . ALA A 1 100 ? 4.621 6.629 10.094 1 94.56 100 ALA A CA 1
ATOM 787 C C . ALA A 1 100 ? 3.859 5.555 10.867 1 94.56 100 ALA A C 1
ATOM 789 O O . ALA A 1 100 ? 3.633 5.691 12.07 1 94.56 100 ALA A O 1
ATOM 790 N N . CYS A 1 101 ? 3.475 4.508 10.172 1 93.62 101 CYS A N 1
ATOM 791 C CA . CYS A 1 101 ? 2.705 3.439 10.797 1 93.62 101 CYS A CA 1
ATOM 792 C C . CYS A 1 101 ? 3.521 2.738 11.875 1 93.62 101 CYS A C 1
ATOM 794 O O . CYS A 1 101 ? 3.012 2.459 12.961 1 93.62 101 CYS A O 1
ATOM 796 N N . VAL A 1 102 ? 4.738 2.459 11.547 1 91.25 102 VAL A N 1
ATOM 797 C CA . VAL A 1 102 ? 5.598 1.798 12.523 1 91.25 102 VAL A CA 1
ATOM 798 C C . VAL A 1 102 ? 5.859 2.734 13.695 1 91.25 102 VAL A C 1
ATOM 800 O O . VAL A 1 102 ? 5.793 2.32 14.859 1 91.25 102 VAL A O 1
ATOM 803 N N . ASP A 1 103 ? 6.16 3.961 13.391 1 91.75 103 ASP A N 1
ATOM 804 C CA . ASP A 1 103 ? 6.453 4.949 14.422 1 91.75 103 ASP A CA 1
ATOM 805 C C . ASP A 1 103 ? 5.289 5.07 15.406 1 91.75 103 ASP A C 1
ATOM 807 O O . ASP A 1 103 ? 5.504 5.215 16.609 1 91.75 103 ASP A O 1
ATOM 811 N N . MET A 1 104 ? 4.113 4.965 14.922 1 93.06 104 MET A N 1
ATOM 812 C CA . MET A 1 104 ? 2.934 5.141 15.766 1 93.06 104 MET A CA 1
ATOM 813 C C . MET A 1 104 ? 2.455 3.799 16.312 1 93.06 104 MET A C 1
ATOM 815 O O . MET A 1 104 ? 1.43 3.732 17 1 93.06 104 MET A O 1
ATOM 819 N N . GLY A 1 105 ? 3.125 2.707 15.891 1 89.69 105 GLY A N 1
ATOM 820 C CA . GLY A 1 105 ? 2.793 1.391 16.406 1 89.69 105 GLY A CA 1
ATOM 821 C C . GLY A 1 105 ? 1.596 0.76 15.727 1 89.69 105 GLY A C 1
ATOM 822 O O . GLY A 1 105 ? 0.964 -0.146 16.281 1 89.69 105 GLY A O 1
ATOM 823 N N . LEU A 1 106 ? 1.226 1.227 14.625 1 90.56 106 LEU A N 1
ATOM 824 C CA . LEU A 1 106 ? 0.074 0.716 13.891 1 90.56 106 LEU A CA 1
ATOM 825 C C . LEU A 1 106 ? 0.406 -0.607 13.211 1 90.56 106 LEU A C 1
ATOM 827 O O . LEU A 1 106 ? -0.47 -1.456 13.031 1 90.56 106 LEU A O 1
ATOM 831 N N . VAL A 1 107 ? 1.684 -0.709 12.766 1 89.69 107 VAL A N 1
ATOM 832 C CA . VAL A 1 107 ? 2.092 -1.883 12 1 89.69 107 VAL A CA 1
ATOM 833 C C . VAL A 1 107 ? 3.371 -2.467 12.586 1 89.69 107 VAL A C 1
ATOM 835 O O . VAL A 1 107 ? 4.293 -1.729 12.945 1 89.69 107 VAL A O 1
ATOM 838 N N . LYS A 1 108 ? 3.334 -3.73 12.727 1 86.62 108 LYS A N 1
ATOM 839 C CA . LYS A 1 108 ? 4.543 -4.488 13.031 1 86.62 108 LYS A CA 1
ATOM 840 C C . LYS A 1 108 ? 4.844 -5.508 11.938 1 86.62 108 LYS A C 1
ATOM 842 O O . LYS A 1 108 ? 3.943 -6.211 11.477 1 86.62 108 LYS A O 1
ATOM 847 N N . LEU A 1 109 ? 6.031 -5.48 11.406 1 79.5 109 LEU A N 1
ATOM 848 C CA . LEU A 1 109 ? 6.457 -6.488 10.438 1 79.5 109 LEU A CA 1
ATOM 849 C C . LEU A 1 109 ? 7.094 -7.68 11.141 1 79.5 109 LEU A C 1
ATOM 851 O O . LEU A 1 109 ? 7.82 -7.512 12.125 1 79.5 109 LEU A O 1
ATOM 855 N N . ALA A 1 110 ? 6.586 -8.805 10.492 1 73 110 ALA A N 1
ATOM 856 C CA . ALA A 1 110 ? 7.246 -10 11.016 1 73 110 ALA A CA 1
ATOM 857 C C . ALA A 1 110 ? 8.711 -10.047 10.594 1 73 110 ALA A C 1
ATOM 859 O O . ALA A 1 110 ? 9.047 -9.703 9.461 1 73 110 ALA A O 1
ATOM 860 N N . GLY A 1 111 ? 9.562 -10.484 11.445 1 61.34 111 GLY A N 1
ATOM 861 C CA . GLY A 1 111 ? 10.961 -10.734 11.156 1 61.34 111 GLY A CA 1
ATOM 862 C C . GLY A 1 111 ? 11.836 -9.5 11.281 1 61.34 111 GLY A C 1
ATOM 863 O O . GLY A 1 111 ? 13.055 -9.57 11.117 1 61.34 111 GLY A O 1
ATOM 864 N N . THR A 1 112 ? 11.242 -8.312 10.891 1 50.62 112 THR A N 1
ATOM 865 C CA . THR A 1 112 ? 12.133 -7.172 11.102 1 50.62 112 THR A CA 1
ATOM 866 C C . THR A 1 112 ? 12.641 -7.133 12.539 1 50.62 112 THR A C 1
ATOM 868 O O . THR A 1 112 ? 11.852 -7.168 13.484 1 50.62 112 THR A O 1
ATOM 871 N N . VAL A 1 113 ? 13.766 -7.672 12.695 1 39.12 113 VAL A N 1
ATOM 872 C CA . VAL A 1 113 ? 14.469 -7.27 13.906 1 39.12 113 VAL A CA 1
ATOM 873 C C . VAL A 1 113 ? 14.141 -5.816 14.242 1 39.12 113 VAL A C 1
ATOM 875 O O . VAL A 1 113 ? 14.078 -4.965 13.352 1 39.12 113 VAL A O 1
ATOM 878 N N . GLU A 1 114 ? 13.312 -5.664 15.203 1 40.53 114 GLU A N 1
ATOM 879 C CA . GLU A 1 114 ? 13.086 -4.312 15.695 1 40.53 114 GLU A CA 1
ATOM 880 C C . GLU A 1 114 ? 14.297 -3.422 15.461 1 40.53 114 GLU A C 1
ATOM 882 O O . GLU A 1 114 ? 15.398 -3.721 15.938 1 40.53 114 GLU A O 1
ATOM 887 N N . GLN A 1 115 ? 14.648 -3.145 14.336 1 35.47 115 GLN A N 1
ATOM 888 C CA . GLN A 1 115 ? 15.711 -2.146 14.391 1 35.47 115 GLN A CA 1
ATOM 889 C C . GLN A 1 115 ? 15.336 -0.999 15.328 1 35.47 115 GLN A C 1
ATOM 891 O O . GLN A 1 115 ? 14.281 -0.384 15.172 1 35.47 115 GLN A O 1
ATOM 896 N N . ASN A 1 116 ? 15.484 -1.244 16.594 1 34.72 116 ASN A N 1
ATOM 897 C CA . ASN A 1 116 ? 15.539 -0.071 17.453 1 34.72 116 ASN A CA 1
ATOM 898 C C . ASN A 1 116 ? 16.141 1.129 16.734 1 34.72 116 ASN A C 1
ATOM 900 O O . ASN A 1 116 ? 17.359 1.193 16.547 1 34.72 116 ASN A O 1
ATOM 904 N N . HIS A 1 117 ? 15.633 1.371 15.688 1 33.66 117 HIS A N 1
ATOM 905 C CA . HIS A 1 117 ? 16.156 2.605 15.125 1 33.66 117 HIS A CA 1
ATOM 906 C C . HIS A 1 117 ? 16.219 3.711 16.172 1 33.66 117 HIS A C 1
ATOM 908 O O . HIS A 1 117 ? 15.18 4.141 16.688 1 33.66 117 HIS A O 1
ATOM 914 N N . GLU A 1 118 ? 17.078 3.605 17 1 30.41 118 GLU A N 1
ATOM 915 C CA . GLU A 1 118 ? 17.438 4.891 17.578 1 30.41 118 GLU A CA 1
ATOM 916 C C . GLU A 1 118 ? 17.484 5.988 16.516 1 30.41 118 GLU A C 1
ATOM 918 O O . GLU A 1 118 ? 18.188 5.855 15.516 1 30.41 118 GLU A O 1
ATOM 923 N N . THR A 1 119 ? 16.422 6.414 16.109 1 33.06 119 THR A N 1
ATOM 924 C CA . THR A 1 119 ? 16.438 7.641 15.32 1 33.06 119 THR A CA 1
ATOM 925 C C . THR A 1 119 ? 17.609 8.523 15.719 1 33.06 119 THR A C 1
ATOM 927 O O . THR A 1 119 ? 17.703 8.961 16.875 1 33.06 119 THR A O 1
ATOM 930 N N . PRO A 1 120 ? 18.734 8.273 15.195 1 31.38 120 PRO A N 1
ATOM 931 C CA . PRO A 1 120 ? 19.703 9.289 15.57 1 31.38 120 PRO A CA 1
ATOM 932 C C . PRO A 1 120 ? 19.172 10.711 15.43 1 31.38 120 PRO A C 1
ATOM 934 O O . PRO A 1 120 ? 18.562 11.047 14.414 1 31.38 120 PRO A O 1
ATOM 937 N N . PHE A 1 121 ? 18.656 11.242 16.469 1 28.38 121 PHE A N 1
ATOM 938 C CA . PHE A 1 121 ? 18.438 12.68 16.594 1 28.38 121 PHE A CA 1
ATOM 939 C C . PHE A 1 121 ? 19.594 13.453 15.992 1 28.38 121 PHE A C 1
ATOM 941 O O . PHE A 1 121 ? 20.734 13.367 16.469 1 28.38 121 PHE A O 1
ATOM 948 N N . ILE A 1 122 ? 19.672 13.438 14.68 1 31.3 122 ILE A N 1
ATOM 949 C CA . ILE A 1 122 ? 20.625 14.422 14.164 1 31.3 122 ILE A CA 1
ATOM 950 C C . ILE A 1 122 ? 20.531 15.703 14.984 1 31.3 122 ILE A C 1
ATOM 952 O O . ILE A 1 122 ? 19.484 16.344 15.055 1 31.3 122 ILE A O 1
ATOM 956 N N . GLN A 1 123 ? 21.25 15.727 16.031 1 29.8 123 GLN A N 1
ATOM 957 C CA . GLN A 1 123 ? 21.594 16.938 16.797 1 29.8 123 GLN A CA 1
ATOM 958 C C . GLN A 1 123 ? 21.938 18.078 15.859 1 29.8 123 GLN A C 1
ATOM 960 O O . GLN A 1 123 ? 22.844 17.969 15.031 1 29.8 123 GLN A O 1
ATOM 965 N N . LYS A 1 124 ? 21 18.828 15.445 1 28.5 124 LYS A N 1
ATOM 966 C CA . LYS A 1 124 ? 21.344 20.141 14.922 1 28.5 124 LYS A CA 1
ATOM 967 C C . LYS A 1 124 ? 22.516 20.75 15.68 1 28.5 124 LYS A C 1
ATOM 969 O O . LYS A 1 124 ? 22.422 21 16.891 1 28.5 124 LYS A O 1
ATOM 974 N N . ILE A 1 125 ? 23.703 20.312 15.391 1 30.84 125 ILE A N 1
ATOM 975 C CA . ILE A 1 125 ? 24.828 21.094 15.875 1 30.84 125 ILE A CA 1
ATOM 976 C C . ILE A 1 125 ? 24.609 22.578 15.57 1 30.84 125 ILE A C 1
ATOM 978 O O . ILE A 1 125 ? 24.516 22.969 14.406 1 30.84 125 ILE A O 1
ATOM 982 N N . LYS A 1 126 ? 23.938 23.188 16.469 1 28.05 126 LYS A N 1
ATOM 983 C CA . LYS A 1 126 ? 23.953 24.641 16.562 1 28.05 126 LYS A CA 1
ATOM 984 C C . LYS A 1 126 ? 25.375 25.188 16.391 1 28.05 126 LYS A C 1
ATOM 986 O O . LYS A 1 126 ? 26.266 24.828 17.172 1 28.05 126 LYS A O 1
ATOM 991 N N . LYS A 1 127 ? 25.844 25.328 15.125 1 30.31 127 LYS A N 1
ATOM 992 C CA . LYS A 1 127 ? 26.984 26.234 15.039 1 30.31 127 LYS A CA 1
ATOM 993 C C . LYS A 1 127 ? 26.781 27.453 15.914 1 30.31 127 LYS A C 1
ATOM 995 O O . LYS A 1 127 ? 25.766 28.141 15.82 1 30.31 127 LYS A O 1
ATOM 1000 N N . ASP A 1 128 ? 27.531 27.609 16.938 1 27.23 128 ASP A N 1
ATOM 1001 C CA . ASP A 1 128 ? 27.922 28.953 17.344 1 27.23 128 ASP A CA 1
ATOM 1002 C C . ASP A 1 128 ? 28.531 29.719 16.188 1 27.23 128 ASP A C 1
ATOM 1004 O O . ASP A 1 128 ? 29.25 29.141 15.352 1 27.23 128 ASP A O 1
ATOM 1008 N N . MET B 1 1 ? 24.156 6.973 7.992 1 23.47 1 MET B N 1
ATOM 1009 C CA . MET B 1 1 ? 23.438 6.668 6.754 1 23.47 1 MET B CA 1
ATOM 1010 C C . MET B 1 1 ? 21.938 6.793 6.949 1 23.47 1 MET B C 1
ATOM 1012 O O . MET B 1 1 ? 21.375 6.258 7.914 1 23.47 1 MET B O 1
ATOM 1016 N N . LEU B 1 2 ? 21.344 7.848 6.652 1 27 2 LEU B N 1
ATOM 1017 C CA . LEU B 1 2 ? 19.938 8.18 6.832 1 27 2 LEU B CA 1
ATOM 1018 C C . LEU B 1 2 ? 19.047 7.02 6.402 1 27 2 LEU B C 1
ATOM 1020 O O . LEU B 1 2 ? 19.094 6.586 5.246 1 27 2 LEU B O 1
ATOM 1024 N N . GLU B 1 3 ? 18.891 6.066 7.195 1 35.62 3 GLU B N 1
ATOM 1025 C CA . GLU B 1 3 ? 18.125 4.867 6.855 1 35.62 3 GLU B CA 1
ATOM 1026 C C . GLU B 1 3 ? 16.859 5.219 6.078 1 35.62 3 GLU B C 1
ATOM 1028 O O . GLU B 1 3 ? 15.984 5.91 6.594 1 35.62 3 GLU B O 1
ATOM 1033 N N . ILE B 1 4 ? 16.969 5.734 4.988 1 42.34 4 ILE B N 1
ATOM 1034 C CA . ILE B 1 4 ? 15.883 5.934 4.039 1 42.34 4 ILE B CA 1
ATOM 1035 C C . ILE B 1 4 ? 14.82 4.852 4.234 1 42.34 4 ILE B C 1
ATOM 1037 O O . ILE B 1 4 ? 15.109 3.66 4.094 1 42.34 4 ILE B O 1
ATOM 1041 N N . LEU B 1 5 ? 14.07 5.023 5.203 1 51.59 5 LEU B N 1
ATOM 1042 C CA . LEU B 1 5 ? 13.023 4.059 5.512 1 51.59 5 LEU B CA 1
ATOM 1043 C C . LEU B 1 5 ? 12.383 3.523 4.23 1 51.59 5 LEU B C 1
ATOM 1045 O O . LEU B 1 5 ? 11.875 4.297 3.416 1 51.59 5 LEU B O 1
ATOM 1049 N N . THR B 1 6 ? 13.023 2.492 3.662 1 70.12 6 THR B N 1
ATOM 1050 C CA . THR B 1 6 ? 12.664 1.724 2.477 1 70.12 6 THR B CA 1
ATOM 1051 C C . THR B 1 6 ? 11.328 1.013 2.676 1 70.12 6 THR B C 1
ATOM 1053 O O . THR B 1 6 ? 10.883 0.824 3.811 1 70.12 6 THR B O 1
ATOM 1056 N N . GLN B 1 7 ? 10.508 0.998 1.757 1 85.06 7 GLN B N 1
ATOM 1057 C CA . GLN B 1 7 ? 9.297 0.191 1.755 1 85.06 7 GLN B CA 1
ATOM 1058 C C . GLN B 1 7 ? 9.586 -1.25 2.162 1 85.06 7 GLN B C 1
ATOM 1060 O O . GLN B 1 7 ? 10.617 -1.809 1.783 1 85.06 7 GLN B O 1
ATOM 1065 N N . PRO B 1 8 ? 8.766 -1.754 3 1 92.25 8 PRO B N 1
ATOM 1066 C CA . PRO B 1 8 ? 9.008 -3.115 3.484 1 92.25 8 PRO B CA 1
ATOM 1067 C C . PRO B 1 8 ? 8.797 -4.172 2.402 1 92.25 8 PRO B C 1
ATOM 1069 O O . PRO B 1 8 ? 7.898 -4.039 1.57 1 92.25 8 PRO B O 1
ATOM 1072 N N . THR B 1 9 ? 9.68 -5.137 2.445 1 93.62 9 THR B N 1
ATOM 1073 C CA . THR B 1 9 ? 9.562 -6.285 1.555 1 93.62 9 THR B CA 1
ATOM 1074 C C . THR B 1 9 ? 9.688 -7.59 2.336 1 93.62 9 THR B C 1
ATOM 1076 O O . THR B 1 9 ? 10.125 -7.59 3.486 1 93.62 9 THR B O 1
ATOM 1079 N N . ALA B 1 10 ? 9.203 -8.633 1.728 1 93.06 10 ALA B N 1
ATOM 1080 C CA . ALA B 1 10 ? 9.352 -9.969 2.285 1 93.06 10 ALA B CA 1
ATOM 1081 C C . ALA B 1 10 ? 9.727 -10.977 1.199 1 93.06 10 ALA B C 1
ATOM 1083 O O . ALA B 1 10 ? 9.188 -10.938 0.092 1 93.06 10 ALA B O 1
ATOM 1084 N N . GLU B 1 11 ? 10.664 -11.773 1.546 1 93.25 11 GLU B N 1
ATOM 1085 C CA . GLU B 1 11 ? 10.984 -12.898 0.673 1 93.25 11 GLU B CA 1
ATOM 1086 C C . GLU B 1 11 ? 10.047 -14.078 0.923 1 93.25 11 GLU B C 1
ATOM 1088 O O . GLU B 1 11 ? 10.055 -14.664 2.008 1 93.25 11 GLU B O 1
ATOM 1093 N N . VAL B 1 12 ? 9.32 -14.438 -0.106 1 93.94 12 VAL B N 1
ATOM 1094 C CA . VAL B 1 12 ? 8.297 -15.469 0.006 1 93.94 12 VAL B CA 1
ATOM 1095 C C . VAL B 1 12 ? 8.641 -16.641 -0.91 1 93.94 12 VAL B C 1
ATOM 1097 O O . VAL B 1 12 ? 9.039 -16.438 -2.061 1 93.94 12 VAL B O 1
ATOM 1100 N N . ILE B 1 13 ? 8.539 -17.812 -0.33 1 92.94 13 ILE B N 1
ATOM 1101 C CA . ILE B 1 13 ? 8.727 -19.016 -1.136 1 92.94 13 ILE B CA 1
ATOM 1102 C C . ILE B 1 13 ? 7.445 -19.297 -1.922 1 92.94 13 ILE B C 1
ATOM 1104 O O . ILE B 1 13 ? 6.348 -19.297 -1.36 1 92.94 13 ILE B O 1
ATOM 1108 N N . VAL B 1 14 ? 7.648 -19.547 -3.199 1 92.88 14 VAL B N 1
ATOM 1109 C CA . VAL B 1 14 ? 6.508 -19.781 -4.078 1 92.88 14 VAL B CA 1
ATOM 1110 C C . VAL B 1 14 ? 6.617 -21.172 -4.707 1 92.88 14 VAL B C 1
ATOM 1112 O O . VAL B 1 14 ? 7.707 -21.609 -5.078 1 92.88 14 VAL B O 1
ATOM 1115 N N . ASN B 1 15 ? 5.465 -21.812 -4.859 1 82.81 15 ASN B N 1
ATOM 1116 C CA . ASN B 1 15 ? 5.305 -23.125 -5.477 1 82.81 15 ASN B CA 1
ATOM 1117 C C . ASN B 1 15 ? 6.246 -24.156 -4.859 1 82.81 15 ASN B C 1
ATOM 1119 O O . ASN B 1 15 ? 6.977 -24.844 -5.578 1 82.81 15 ASN B O 1
ATOM 1123 N N . LYS B 1 16 ? 6.164 -24.328 -3.559 1 72 16 LYS B N 1
ATOM 1124 C CA . LYS B 1 16 ? 6.785 -25.391 -2.773 1 72 16 LYS B CA 1
ATOM 1125 C C . LYS B 1 16 ? 8.305 -25.359 -2.906 1 72 16 LYS B C 1
ATOM 1127 O O . LYS B 1 16 ? 8.938 -26.375 -3.184 1 72 16 LYS B O 1
ATOM 1132 N N . GLN B 1 17 ? 8.883 -24.297 -2.693 1 63.84 17 GLN B N 1
ATOM 1133 C CA . GLN B 1 17 ? 10.305 -24.156 -2.406 1 63.84 17 GLN B CA 1
ATOM 1134 C C . GLN B 1 17 ? 11.102 -23.938 -3.688 1 63.84 17 GLN B C 1
ATOM 1136 O O . GLN B 1 17 ? 12.336 -23.844 -3.652 1 63.84 17 GLN B O 1
ATOM 1141 N N . GLU B 1 18 ? 10.477 -23.766 -4.68 1 70.56 18 GLU B N 1
ATOM 1142 C CA . GLU B 1 18 ? 11.312 -23.719 -5.871 1 70.56 18 GLU B CA 1
ATOM 1143 C C . GLU B 1 18 ? 11.75 -22.297 -6.188 1 70.56 18 GLU B C 1
ATOM 1145 O O . GLU B 1 18 ? 12.82 -22.078 -6.762 1 70.56 18 GLU B O 1
ATOM 1150 N N . TRP B 1 19 ? 10.945 -21.406 -5.695 1 86 19 TRP B N 1
ATOM 1151 C CA . TRP B 1 19 ? 11.211 -20.016 -6.055 1 86 19 TRP B CA 1
ATOM 1152 C C . TRP B 1 19 ? 11.102 -19.109 -4.836 1 86 19 TRP B C 1
ATOM 1154 O O . TRP B 1 19 ? 10.305 -19.359 -3.932 1 86 19 TRP B O 1
ATOM 1164 N N . THR B 1 20 ? 12 -18.219 -4.801 1 91.81 20 THR B N 1
ATOM 1165 C CA . THR B 1 20 ? 11.867 -17.141 -3.824 1 91.81 20 THR B CA 1
ATOM 1166 C C . THR B 1 20 ? 11.617 -15.812 -4.52 1 91.81 20 THR B C 1
ATOM 1168 O O . THR B 1 20 ? 12.359 -15.422 -5.414 1 91.81 20 THR B O 1
ATOM 1171 N N . ILE B 1 21 ? 10.492 -15.219 -4.164 1 94.81 21 ILE B N 1
ATOM 1172 C CA . ILE B 1 21 ? 10.133 -13.93 -4.742 1 94.81 21 ILE B CA 1
ATOM 1173 C C . ILE B 1 21 ? 10.109 -12.859 -3.65 1 94.81 21 ILE B C 1
ATOM 1175 O O . ILE B 1 21 ? 9.609 -13.102 -2.549 1 94.81 21 ILE B O 1
ATOM 1179 N N . LYS B 1 22 ? 10.688 -11.766 -3.928 1 94.81 22 LYS B N 1
ATOM 1180 C CA . LYS B 1 22 ? 10.625 -10.602 -3.045 1 94.81 22 LYS B CA 1
ATOM 1181 C C . LYS B 1 22 ? 9.383 -9.758 -3.338 1 94.81 22 LYS B C 1
ATOM 1183 O O . LYS B 1 22 ? 9.258 -9.188 -4.426 1 94.81 22 LYS B O 1
ATOM 1188 N N . PHE B 1 23 ? 8.5 -9.664 -2.365 1 96.12 23 PHE B N 1
ATOM 1189 C CA . PHE B 1 23 ? 7.262 -8.906 -2.516 1 96.12 23 PHE B CA 1
ATOM 1190 C C . PHE B 1 23 ? 7.32 -7.609 -1.716 1 96.12 23 PHE B C 1
ATOM 1192 O O . PHE B 1 23 ? 7.816 -7.594 -0.588 1 96.12 23 PHE B O 1
ATOM 1199 N N . LYS B 1 24 ? 6.863 -6.602 -2.297 1 95.12 24 LYS B N 1
ATOM 1200 C CA . LYS B 1 24 ? 6.543 -5.398 -1.534 1 95.12 24 LYS B CA 1
ATOM 1201 C C . LYS B 1 24 ? 5.285 -5.598 -0.698 1 95.12 24 LYS B C 1
ATOM 1203 O O . LYS B 1 24 ? 4.289 -6.141 -1.185 1 95.12 24 LYS B O 1
ATOM 1208 N N . ILE B 1 25 ? 5.336 -5.234 0.542 1 95.06 25 ILE B N 1
ATOM 1209 C CA . ILE B 1 25 ? 4.152 -5.285 1.396 1 95.06 25 ILE B CA 1
ATOM 1210 C C . ILE B 1 25 ? 3.285 -4.055 1.152 1 95.06 25 ILE B C 1
ATOM 1212 O O . ILE B 1 25 ? 3.682 -2.934 1.479 1 95.06 25 ILE B O 1
ATOM 1216 N N . SER B 1 26 ? 2.166 -4.27 0.568 1 93.69 26 SER B N 1
ATOM 1217 C CA . SER B 1 26 ? 1.276 -3.184 0.172 1 93.69 26 SER B CA 1
ATOM 1218 C C . SER B 1 26 ? -0.093 -3.322 0.827 1 93.69 26 SER B C 1
ATOM 1220 O O . SER B 1 26 ? -1.096 -3.539 0.142 1 93.69 26 SER B O 1
ATOM 1222 N N . SER B 1 27 ? -0.152 -3.041 2.08 1 93.06 27 SER B N 1
ATOM 1223 C CA . SER B 1 27 ? -1.35 -3.309 2.871 1 93.06 27 SER B CA 1
ATOM 1224 C C . SER B 1 27 ? -2.508 -2.418 2.438 1 93.06 27 SER B C 1
ATOM 1226 O O . SER B 1 27 ? -3.668 -2.703 2.748 1 93.06 27 SER B O 1
ATOM 1228 N N . GLY B 1 28 ? -2.24 -1.391 1.647 1 91.31 28 GLY B N 1
ATOM 1229 C CA . GLY B 1 28 ? -3.301 -0.511 1.182 1 91.31 28 GLY B CA 1
ATOM 1230 C C . GLY B 1 28 ? -3.904 -0.949 -0.139 1 91.31 28 GLY B C 1
ATOM 1231 O O . GLY B 1 28 ? -4.973 -0.475 -0.527 1 91.31 28 GLY B O 1
ATOM 1232 N N . ALA B 1 29 ? -3.229 -1.759 -0.844 1 92.06 29 ALA B N 1
ATOM 1233 C CA . ALA B 1 29 ? -3.729 -2.254 -2.123 1 92.06 29 ALA B CA 1
ATOM 1234 C C . ALA B 1 29 ? -4.758 -3.361 -1.92 1 92.06 29 ALA B C 1
ATOM 1236 O O . ALA B 1 29 ? -4.805 -3.984 -0.856 1 92.06 29 ALA B O 1
ATOM 1237 N N . GLU B 1 30 ? -5.473 -3.672 -2.986 1 91.81 30 GLU B N 1
ATOM 1238 C CA . GLU B 1 30 ? -6.598 -4.594 -2.855 1 91.81 30 GLU B CA 1
ATOM 1239 C C . GLU B 1 30 ? -6.27 -5.957 -3.455 1 91.81 30 GLU B C 1
ATOM 1241 O O . GLU B 1 30 ? -6.992 -6.93 -3.232 1 91.81 30 GLU B O 1
ATOM 1246 N N . ALA B 1 31 ? -5.18 -6 -4.113 1 94.94 31 ALA B N 1
ATOM 1247 C CA . ALA B 1 31 ? -4.895 -7.246 -4.824 1 94.94 31 ALA B CA 1
ATOM 1248 C C . ALA B 1 31 ? -3.406 -7.582 -4.766 1 94.94 31 ALA B C 1
ATOM 1250 O O . ALA B 1 31 ? -2.561 -6.691 -4.891 1 94.94 31 ALA B O 1
ATOM 1251 N N . ASN B 1 32 ? -3.129 -8.922 -4.574 1 97.19 32 ASN B N 1
ATOM 1252 C CA . ASN B 1 32 ? -1.775 -9.383 -4.871 1 97.19 32 ASN B CA 1
ATOM 1253 C C . ASN B 1 32 ? -1.457 -9.266 -6.355 1 97.19 32 ASN B C 1
ATOM 1255 O O . ASN B 1 32 ? -2.301 -9.57 -7.203 1 97.19 32 ASN B O 1
ATOM 1259 N N . VAL B 1 33 ? -0.232 -8.891 -6.641 1 97.5 33 VAL B N 1
ATOM 1260 C CA . VAL B 1 33 ? 0.084 -8.633 -8.039 1 97.5 33 VAL B CA 1
ATOM 1261 C C . VAL B 1 33 ? 1.472 -9.18 -8.367 1 97.5 33 VAL B C 1
ATOM 1263 O O . VAL B 1 33 ? 2.4 -9.055 -7.562 1 97.5 33 VAL B O 1
ATOM 1266 N N . ILE B 1 34 ? 1.576 -9.75 -9.523 1 97.38 34 ILE B N 1
ATOM 1267 C CA . ILE B 1 34 ? 2.869 -10.031 -10.141 1 97.38 34 ILE B CA 1
ATOM 1268 C C . ILE B 1 34 ? 2.834 -9.641 -11.617 1 97.38 34 ILE B C 1
ATOM 1270 O O . ILE B 1 34 ? 1.762 -9.57 -12.227 1 97.38 34 ILE B O 1
ATOM 1274 N N . SER B 1 35 ? 3.979 -9.383 -12.164 1 97.5 35 SER B N 1
ATOM 1275 C CA . SER B 1 35 ? 4.062 -9.055 -13.586 1 97.5 35 SER B CA 1
ATOM 1276 C C . SER B 1 35 ? 3.988 -10.312 -14.453 1 97.5 35 SER B C 1
ATOM 1278 O O . SER B 1 35 ? 4.285 -11.414 -13.984 1 97.5 35 SER B O 1
ATOM 1280 N N . ILE B 1 36 ? 3.68 -10.078 -15.695 1 98.12 36 ILE B N 1
ATOM 1281 C CA . ILE B 1 36 ? 3.605 -11.18 -16.641 1 98.12 36 ILE B CA 1
ATOM 1282 C C . ILE B 1 36 ? 4.992 -11.781 -16.844 1 98.12 36 ILE B C 1
ATOM 1284 O O . ILE B 1 36 ? 5.129 -12.992 -17.031 1 98.12 36 ILE B O 1
ATOM 1288 N N . ASP B 1 37 ? 6.016 -10.969 -16.766 1 97.25 37 ASP B N 1
ATOM 1289 C CA . ASP B 1 37 ? 7.383 -11.461 -16.906 1 97.25 37 ASP B CA 1
ATOM 1290 C C . ASP B 1 37 ? 7.738 -12.414 -15.773 1 97.25 37 ASP B C 1
ATOM 1292 O O . ASP B 1 37 ? 8.312 -13.477 -16 1 97.25 37 ASP B O 1
ATOM 1296 N N . LEU B 1 38 ? 7.445 -12.031 -14.617 1 96.12 38 LEU B N 1
ATOM 1297 C CA . LEU B 1 38 ? 7.707 -12.891 -13.469 1 96.12 38 LEU B CA 1
ATOM 1298 C C . LEU B 1 38 ? 6.867 -14.164 -13.539 1 96.12 38 LEU B C 1
ATOM 1300 O O . LEU B 1 38 ? 7.371 -15.258 -13.289 1 96.12 38 LEU B O 1
ATOM 1304 N N . PHE B 1 39 ? 5.613 -14.008 -13.875 1 96.75 39 PHE B N 1
ATOM 1305 C CA . PHE B 1 39 ? 4.711 -15.141 -14.031 1 96.75 39 PHE B CA 1
ATOM 1306 C C . PHE B 1 39 ? 5.309 -16.188 -14.961 1 96.75 39 PHE B C 1
ATOM 1308 O O . P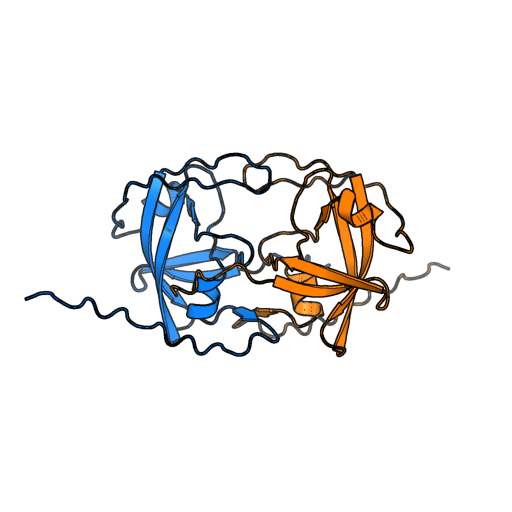HE B 1 39 ? 5.281 -17.391 -14.656 1 96.75 39 PHE B O 1
ATOM 1315 N N . GLN B 1 40 ? 5.852 -15.75 -15.992 1 96 40 GLN B N 1
ATOM 1316 C CA . GLN B 1 40 ? 6.387 -16.641 -17.016 1 96 40 GLN B CA 1
ATOM 1317 C C . GLN B 1 40 ? 7.633 -17.375 -16.516 1 96 40 GLN B C 1
ATOM 1319 O O . GLN B 1 40 ? 8 -18.422 -17.062 1 96 40 GLN B O 1
ATOM 1324 N N . LYS B 1 41 ? 8.234 -16.875 -15.516 1 93.69 41 LYS B N 1
ATOM 1325 C CA . LYS B 1 41 ? 9.461 -17.469 -14.992 1 93.69 41 LYS B CA 1
ATOM 1326 C C . LYS B 1 41 ? 9.148 -18.562 -13.969 1 93.69 41 LYS B C 1
ATOM 1328 O O . LYS B 1 41 ? 10 -19.391 -13.648 1 93.69 41 LYS B O 1
ATOM 1333 N N . ILE B 1 42 ? 8.031 -18.531 -13.453 1 93.5 42 ILE B N 1
ATOM 1334 C CA . ILE B 1 42 ? 7.656 -19.484 -12.414 1 93.5 42 ILE B CA 1
ATOM 1335 C C . ILE B 1 42 ? 7.473 -20.875 -13.023 1 93.5 42 ILE B C 1
ATOM 1337 O O . ILE B 1 42 ? 6.762 -21.031 -14.016 1 93.5 42 ILE B O 1
ATOM 1341 N N . VAL B 1 43 ? 8.109 -21.844 -12.359 1 88.94 43 VAL B N 1
ATOM 1342 C CA . VAL B 1 43 ? 8.008 -23.219 -12.797 1 88.94 43 VAL B CA 1
ATOM 1343 C C . VAL B 1 43 ? 7.738 -24.125 -11.602 1 88.94 43 VAL B C 1
ATOM 1345 O O . VAL B 1 43 ? 8.422 -24.031 -10.578 1 88.94 43 VAL B O 1
ATOM 1348 N N . PRO B 1 44 ? 6.746 -25.078 -11.789 1 90.56 44 PRO B N 1
ATOM 1349 C CA . PRO B 1 44 ? 5.816 -25.203 -12.914 1 90.56 44 PRO B CA 1
ATOM 1350 C C . PRO B 1 44 ? 4.898 -23.984 -13.062 1 90.56 44 PRO B C 1
ATOM 1352 O O . PRO B 1 44 ? 4.484 -23.406 -12.055 1 90.56 44 PRO B O 1
ATOM 1355 N N . ARG B 1 45 ? 4.555 -23.688 -14.266 1 92.75 45 ARG B N 1
ATOM 1356 C CA . ARG B 1 45 ? 3.756 -22.5 -14.555 1 92.75 45 ARG B CA 1
ATOM 1357 C C . ARG B 1 45 ? 2.324 -22.656 -14.055 1 92.75 45 ARG B C 1
ATOM 1359 O O . ARG B 1 45 ? 1.642 -23.625 -14.414 1 92.75 45 ARG B O 1
ATOM 1366 N N . PRO B 1 46 ? 1.901 -21.75 -13.258 1 95.19 46 PRO B N 1
ATOM 1367 C CA . PRO B 1 46 ? 0.499 -21.812 -12.844 1 95.19 46 PRO B CA 1
ATOM 1368 C C . PRO B 1 46 ? -0.473 -21.547 -13.992 1 95.19 46 PRO B C 1
ATOM 1370 O O . PRO B 1 46 ? -0.081 -21 -15.023 1 95.19 46 PRO B O 1
ATOM 1373 N N . GLU B 1 47 ? -1.637 -22.047 -13.773 1 97.5 47 GLU B N 1
ATOM 1374 C CA . GLU B 1 47 ? -2.68 -21.734 -14.75 1 97.5 47 GLU B CA 1
ATOM 1375 C C . GLU B 1 47 ? -3.043 -20.25 -14.727 1 97.5 47 GLU B C 1
ATOM 1377 O O . GLU B 1 47 ? -3.234 -19.672 -13.656 1 97.5 47 GLU B O 1
ATOM 1382 N N . LEU B 1 48 ? -3.104 -19.703 -15.93 1 98.5 48 LEU B N 1
ATOM 1383 C CA . LEU B 1 48 ? -3.594 -18.328 -16.078 1 98.5 48 LEU B CA 1
ATOM 1384 C C . LEU B 1 48 ? -5.082 -18.328 -16.406 1 98.5 48 LEU B C 1
ATOM 1386 O O . LEU B 1 48 ? -5.492 -18.797 -17.469 1 98.5 48 LEU B O 1
ATOM 1390 N N . LYS B 1 49 ? -5.812 -17.75 -15.492 1 98.69 49 LYS B N 1
ATOM 1391 C CA . LYS B 1 49 ? -7.258 -17.688 -15.68 1 98.69 49 LYS B CA 1
ATOM 1392 C C . LYS B 1 49 ? -7.703 -16.312 -16.141 1 98.69 49 LYS B C 1
ATOM 1394 O O . LYS B 1 49 ? -7.254 -15.297 -15.609 1 98.69 49 LYS B O 1
ATOM 1399 N N . GLU B 1 50 ? -8.609 -16.344 -17.062 1 98.06 50 GLU B N 1
ATOM 1400 C CA . GLU B 1 50 ? -9.195 -15.07 -17.5 1 98.06 50 GLU B CA 1
ATOM 1401 C C . GLU B 1 50 ? -10.016 -14.438 -16.375 1 98.06 50 GLU B C 1
ATOM 1403 O O . GLU B 1 50 ? -10.57 -15.141 -15.531 1 98.06 50 GLU B O 1
ATOM 1408 N N . THR B 1 51 ? -9.938 -13.148 -16.375 1 97.56 51 THR B N 1
ATOM 1409 C CA . THR B 1 51 ? -10.734 -12.445 -15.375 1 97.56 51 THR B CA 1
ATOM 1410 C C . THR B 1 51 ? -11.414 -11.227 -15.984 1 97.56 51 THR B C 1
ATOM 1412 O O . THR B 1 51 ? -10.883 -10.602 -16.906 1 97.56 51 THR B O 1
ATOM 1415 N N . LYS B 1 52 ? -12.57 -10.852 -15.5 1 95.94 52 LYS B N 1
ATOM 1416 C CA . LYS B 1 52 ? -13.281 -9.641 -15.898 1 95.94 52 LYS B CA 1
ATOM 1417 C C . LYS B 1 52 ? -13.07 -8.516 -14.883 1 95.94 52 LYS B C 1
ATOM 1419 O O . LYS B 1 52 ? -13.539 -7.398 -15.078 1 95.94 52 LYS B O 1
ATOM 1424 N N . GLN B 1 53 ? -12.328 -8.867 -13.859 1 94.94 53 GLN B N 1
ATOM 1425 C CA . GLN B 1 53 ? -12.055 -7.859 -12.844 1 94.94 53 GLN B CA 1
ATOM 1426 C C . GLN B 1 53 ? -11.125 -6.777 -13.383 1 94.94 53 GLN B C 1
ATOM 1428 O O . GLN B 1 53 ? -10.219 -7.066 -14.164 1 94.94 53 GLN B O 1
ATOM 1433 N N . ILE B 1 54 ? -11.43 -5.598 -12.969 1 94.06 54 ILE B N 1
ATOM 1434 C CA . ILE B 1 54 ? -10.625 -4.453 -13.383 1 94.06 54 ILE B CA 1
ATOM 1435 C C . ILE B 1 54 ? -9.766 -3.971 -12.219 1 94.06 54 ILE B C 1
ATOM 1437 O O . ILE B 1 54 ? -10.258 -3.83 -11.094 1 94.06 54 ILE B O 1
ATOM 1441 N N . LEU B 1 55 ? -8.484 -3.822 -12.508 1 92.75 55 LEU B N 1
ATOM 1442 C CA . LEU B 1 55 ? -7.582 -3.186 -11.555 1 92.75 55 LEU B CA 1
ATOM 1443 C C . LEU B 1 55 ? -7.352 -1.723 -11.914 1 92.75 55 LEU B C 1
ATOM 1445 O O . LEU B 1 55 ? -7.074 -1.4 -13.07 1 92.75 55 LEU B O 1
ATOM 1449 N N . VAL B 1 56 ? -7.559 -0.884 -10.938 1 90.69 56 VAL B N 1
ATOM 1450 C CA . VAL B 1 56 ? -7.379 0.547 -11.156 1 90.69 56 VAL B CA 1
ATOM 1451 C C . VAL B 1 56 ? -6.281 1.078 -10.234 1 90.69 56 VAL B C 1
ATOM 1453 O O . VAL B 1 56 ? -6.277 0.789 -9.039 1 90.69 56 VAL B O 1
ATOM 1456 N N . ALA B 1 57 ? -5.34 1.823 -10.867 1 87.81 57 ALA B N 1
ATOM 1457 C CA . ALA B 1 57 ? -4.285 2.469 -10.086 1 87.81 57 ALA B CA 1
ATOM 1458 C C . ALA B 1 57 ? -4.836 3.648 -9.289 1 87.81 57 ALA B C 1
ATOM 1460 O O . ALA B 1 57 ? -5.988 4.047 -9.477 1 87.81 57 ALA B O 1
ATOM 1461 N N . TYR B 1 58 ? -4 4.152 -8.406 1 81.5 58 TYR B N 1
ATOM 1462 C CA . TYR B 1 58 ? -4.336 5.227 -7.48 1 81.5 58 TYR B CA 1
ATOM 1463 C C . TYR B 1 58 ? -4.941 6.414 -8.219 1 81.5 58 TYR B C 1
ATOM 1465 O O . TYR B 1 58 ? -5.91 7.02 -7.754 1 81.5 58 TYR B O 1
AT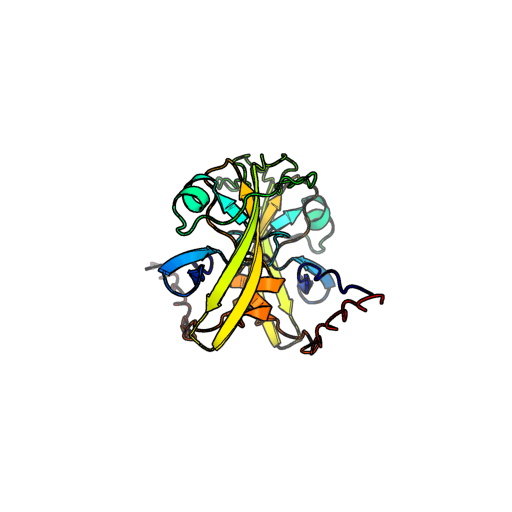OM 1473 N N . GLU B 1 59 ? -4.379 6.703 -9.43 1 80.69 59 GLU B N 1
ATOM 1474 C CA . GLU B 1 59 ? -4.816 7.891 -10.156 1 80.69 59 GLU B CA 1
ATOM 1475 C C . GLU B 1 59 ? -6.012 7.582 -11.055 1 80.69 59 GLU B C 1
ATOM 1477 O O . GLU B 1 59 ? -6.48 8.453 -11.789 1 80.69 59 GLU B O 1
ATOM 1482 N N . GLY B 1 60 ? -6.488 6.383 -11.039 1 85.88 60 GLY B N 1
ATOM 1483 C CA . GLY B 1 60 ? -7.699 6.059 -11.773 1 85.88 60 GLY B CA 1
ATOM 1484 C C . GLY B 1 60 ? -7.426 5.352 -13.094 1 85.88 60 GLY B C 1
ATOM 1485 O O . GLY B 1 60 ? -8.359 4.969 -13.805 1 85.88 60 GLY B O 1
ATOM 1486 N N . THR B 1 61 ? -6.23 5.215 -13.383 1 87.94 61 THR B N 1
ATOM 1487 C CA . THR B 1 61 ? -5.875 4.543 -14.625 1 87.94 61 THR B CA 1
ATOM 1488 C C . THR B 1 61 ? -6.059 3.033 -14.5 1 87.94 61 THR B C 1
ATOM 1490 O O . THR B 1 61 ? -5.711 2.443 -13.477 1 87.94 61 THR B O 1
ATOM 1493 N N . ARG B 1 62 ? -6.559 2.51 -15.539 1 92.38 62 ARG B N 1
ATOM 1494 C CA . ARG B 1 62 ? -6.734 1.061 -15.555 1 92.38 62 ARG B CA 1
ATOM 1495 C C . ARG B 1 62 ? -5.398 0.351 -15.75 1 92.38 62 ARG B C 1
ATOM 1497 O O . ARG B 1 62 ? -4.594 0.754 -16.594 1 92.38 62 ARG B O 1
ATOM 1504 N N . ILE B 1 63 ? -5.199 -0.666 -15.031 1 94.06 63 ILE B N 1
ATOM 1505 C CA . ILE B 1 63 ? -4.012 -1.497 -15.164 1 94.06 63 ILE B CA 1
ATOM 1506 C C . ILE B 1 63 ? -4.312 -2.688 -16.078 1 94.06 63 ILE B C 1
ATOM 1508 O O . ILE B 1 63 ? -5.258 -3.441 -15.828 1 94.06 63 ILE B O 1
ATOM 1512 N N . PRO B 1 64 ? -3.537 -2.836 -17.141 1 96.31 64 PRO B N 1
ATOM 1513 C CA . PRO B 1 64 ? -3.768 -3.996 -18.016 1 96.31 64 PRO B CA 1
ATOM 1514 C C . PRO B 1 64 ? -3.516 -5.32 -17.297 1 96.31 64 PRO B C 1
ATOM 1516 O O . PRO B 1 64 ? -2.42 -5.551 -16.781 1 96.31 64 PRO B O 1
ATOM 1519 N N . VAL B 1 65 ? -4.496 -6.18 -17.344 1 97.5 65 VAL B N 1
ATOM 1520 C CA . VAL B 1 65 ? -4.441 -7.457 -16.641 1 97.5 65 VAL B CA 1
ATOM 1521 C C . VAL B 1 65 ? -4.414 -8.602 -17.641 1 97.5 65 VAL B C 1
ATOM 1523 O O . VAL B 1 65 ? -5.242 -8.648 -18.562 1 97.5 65 VAL B O 1
ATOM 1526 N N . ALA B 1 66 ? -3.443 -9.5 -17.5 1 98.19 66 ALA B N 1
ATOM 1527 C CA . ALA B 1 66 ? -3.365 -10.695 -18.344 1 98.19 66 ALA B CA 1
ATOM 1528 C C . ALA B 1 66 ? -4.32 -11.773 -17.844 1 98.19 66 ALA B C 1
ATOM 1530 O O . ALA B 1 66 ? -4.844 -12.562 -18.641 1 98.19 66 ALA B O 1
ATOM 1531 N N . GLY B 1 67 ? -4.574 -11.836 -16.609 1 98.69 67 GLY B N 1
ATOM 1532 C CA . GLY B 1 67 ? -5.387 -12.828 -15.922 1 98.69 67 GLY B CA 1
ATOM 1533 C C . GLY B 1 67 ? -5.059 -12.945 -14.445 1 98.69 67 GLY B C 1
ATOM 1534 O O . GLY B 1 67 ? -4.508 -12.016 -13.852 1 98.69 67 GLY B O 1
ATOM 1535 N N . THR B 1 68 ? -5.562 -13.977 -13.859 1 98.75 68 THR B N 1
ATOM 1536 C CA . THR B 1 68 ? -5.23 -14.281 -12.477 1 98.75 68 THR B CA 1
ATOM 1537 C C . THR B 1 68 ? -4.645 -15.688 -12.359 1 98.75 68 THR B C 1
ATOM 1539 O O . THR B 1 68 ? -4.805 -16.516 -13.258 1 98.75 68 THR B O 1
ATOM 1542 N N . CYS B 1 69 ? -3.926 -15.914 -11.297 1 97.94 69 CYS B N 1
ATOM 1543 C CA . CYS B 1 69 ? -3.416 -17.25 -10.984 1 97.94 69 CYS B CA 1
ATOM 1544 C C . CYS B 1 69 ? -3.373 -17.469 -9.477 1 97.94 69 CYS B C 1
ATOM 1546 O O . CYS B 1 69 ? -3.465 -16.516 -8.695 1 97.94 69 CYS B O 1
ATOM 1548 N N . MET B 1 70 ? -3.33 -18.734 -9.133 1 97.69 70 MET B N 1
ATOM 1549 C CA . MET B 1 70 ? -3.145 -19.125 -7.742 1 97.69 70 MET B CA 1
ATOM 1550 C C . MET B 1 70 ? -1.698 -19.516 -7.477 1 97.69 70 MET B C 1
ATOM 1552 O O . MET B 1 70 ? -1.121 -20.312 -8.227 1 97.69 70 MET B O 1
ATOM 1556 N N . LEU B 1 71 ? -1.145 -18.953 -6.449 1 95.94 71 LEU B N 1
ATOM 1557 C CA . LEU B 1 71 ? 0.2 -19.344 -6.039 1 95.94 71 LEU B CA 1
ATOM 1558 C C . LEU B 1 71 ? 0.199 -19.859 -4.609 1 95.94 71 LEU B C 1
ATOM 1560 O O . LEU B 1 71 ? -0.478 -19.312 -3.738 1 95.94 71 LEU B O 1
ATOM 1564 N N . SER B 1 72 ? 0.889 -20.938 -4.418 1 94.25 72 SER B N 1
ATOM 1565 C CA . SER B 1 72 ? 1.217 -21.375 -3.066 1 94.25 72 SER B CA 1
ATOM 1566 C C . SER B 1 72 ? 2.396 -20.594 -2.502 1 94.25 72 SER B C 1
ATOM 1568 O O . SER B 1 72 ? 3.473 -20.562 -3.105 1 94.25 72 SER B O 1
ATOM 1570 N N . CYS B 1 73 ? 2.176 -19.969 -1.391 1 94.69 73 CYS B N 1
ATOM 1571 C CA . CYS B 1 73 ? 3.188 -19.109 -0.788 1 94.69 73 CYS B CA 1
ATOM 1572 C C . CYS B 1 73 ? 3.516 -19.562 0.63 1 94.69 73 CYS B C 1
ATOM 1574 O O . CYS B 1 73 ? 2.629 -20.016 1.364 1 94.69 73 CYS B O 1
ATOM 1576 N N . ALA B 1 74 ? 4.75 -19.438 0.939 1 92.38 74 ALA B N 1
ATOM 1577 C CA . ALA B 1 74 ? 5.191 -19.75 2.295 1 92.38 74 ALA B CA 1
ATOM 1578 C C . ALA B 1 74 ? 6.211 -18.734 2.795 1 92.38 74 ALA B C 1
ATOM 1580 O O . ALA B 1 74 ? 7.078 -18.281 2.037 1 92.38 74 ALA B O 1
ATOM 1581 N N . TYR B 1 75 ? 5.941 -18.406 4.016 1 90.44 75 TYR B N 1
ATOM 1582 C CA . TYR B 1 75 ? 6.879 -17.516 4.688 1 90.44 75 TYR B CA 1
ATOM 1583 C C . TYR B 1 75 ? 7.41 -18.156 5.969 1 90.44 75 TYR B C 1
ATOM 1585 O O . TYR B 1 75 ? 6.637 -18.672 6.781 1 90.44 75 TYR B O 1
ATOM 1593 N N . ASN B 1 76 ? 8.719 -17.984 6.34 1 76.94 76 ASN B N 1
ATOM 1594 C CA . ASN B 1 76 ? 9.445 -18.453 7.512 1 76.94 76 ASN B CA 1
ATOM 1595 C C . ASN B 1 76 ? 8.922 -19.812 7.984 1 76.94 76 ASN B C 1
ATOM 1597 O O . ASN B 1 76 ? 8.656 -20 9.172 1 76.94 76 ASN B O 1
ATOM 1601 N N . LYS B 1 77 ? 9.039 -20.922 7.289 1 66.94 77 LYS B N 1
ATOM 1602 C CA . LYS B 1 77 ? 8.703 -22.312 7.551 1 66.94 77 LYS B CA 1
ATOM 1603 C C . LYS B 1 77 ? 7.379 -22.438 8.297 1 66.94 77 LYS B C 1
ATOM 1605 O O . LYS B 1 77 ? 6.887 -23.547 8.523 1 66.94 77 LYS B O 1
ATOM 1610 N N . ALA B 1 78 ? 6.727 -21.312 8.648 1 63.66 78 ALA B N 1
ATOM 1611 C CA . ALA B 1 78 ? 5.586 -21.438 9.555 1 63.66 78 ALA B CA 1
ATOM 1612 C C . ALA B 1 78 ? 4.281 -21.094 8.836 1 63.66 78 ALA B C 1
ATOM 1614 O O . ALA B 1 78 ? 3.287 -21.812 8.977 1 63.66 78 ALA B O 1
ATOM 1615 N N . ALA B 1 79 ? 4.359 -20.047 7.965 1 72.25 79 ALA B N 1
ATOM 1616 C CA . ALA B 1 79 ? 3.062 -19.578 7.48 1 72.25 79 ALA B CA 1
ATOM 1617 C C . ALA B 1 79 ? 2.945 -19.75 5.969 1 72.25 79 ALA B C 1
ATOM 1619 O O . ALA B 1 79 ? 3.881 -19.453 5.227 1 72.25 79 ALA B O 1
ATOM 1620 N N . SER B 1 80 ? 1.897 -20.484 5.691 1 83.94 80 SER B N 1
ATOM 1621 C CA . SER B 1 80 ? 1.695 -20.781 4.273 1 83.94 80 SER B CA 1
ATOM 1622 C C . SER B 1 80 ? 0.233 -20.594 3.877 1 83.94 80 SER B C 1
ATOM 1624 O O . SER B 1 80 ? -0.648 -20.562 4.738 1 83.94 80 SER B O 1
ATOM 1626 N N . GLY B 1 81 ? 0.026 -20.406 2.623 1 93.75 81 GLY B N 1
ATOM 1627 C CA . GLY B 1 81 ? -1.302 -20.297 2.039 1 93.75 81 GLY B CA 1
ATOM 1628 C C . GLY B 1 81 ? -1.283 -20.219 0.524 1 93.75 81 GLY B C 1
ATOM 1629 O O . GLY B 1 81 ? -0.215 -20.234 -0.091 1 93.75 81 GLY B O 1
ATOM 1630 N N . ARG B 1 82 ? -2.496 -20.344 0.018 1 95.88 82 ARG B N 1
ATOM 1631 C CA . ARG B 1 82 ? -2.707 -20.156 -1.415 1 95.88 82 ARG B CA 1
ATOM 1632 C C . ARG B 1 82 ? -3.484 -18.875 -1.693 1 95.88 82 ARG B C 1
ATOM 1634 O O . ARG B 1 82 ? -4.543 -18.656 -1.104 1 95.88 82 ARG B O 1
ATOM 1641 N N . TYR B 1 83 ? -2.879 -18.141 -2.561 1 96.81 83 TYR B N 1
ATOM 1642 C CA . TYR B 1 83 ? -3.484 -16.828 -2.777 1 96.81 83 TYR B CA 1
ATOM 1643 C C . TYR B 1 83 ? -3.648 -16.547 -4.266 1 96.81 83 TYR B C 1
ATOM 1645 O O . TYR B 1 83 ? -2.85 -17.016 -5.086 1 96.81 83 TYR B O 1
ATOM 1653 N N . GLU B 1 84 ? -4.652 -15.773 -4.574 1 98.06 84 GLU B N 1
ATOM 1654 C CA . GLU B 1 84 ? -4.836 -15.289 -5.938 1 98.06 84 GLU B CA 1
ATOM 1655 C C . GLU B 1 84 ? -3.955 -14.07 -6.215 1 98.06 84 GLU B C 1
ATOM 1657 O O . GLU B 1 84 ? -3.863 -13.164 -5.383 1 98.06 84 GLU B O 1
ATOM 1662 N N . PHE B 1 85 ? -3.326 -14.148 -7.348 1 98.06 85 PHE B N 1
ATOM 1663 C CA . PHE B 1 85 ? -2.539 -13.031 -7.852 1 98.06 85 PHE B CA 1
ATOM 1664 C C . PHE B 1 85 ? -3.086 -12.547 -9.188 1 98.06 85 PHE B C 1
ATOM 1666 O O . PHE B 1 85 ? -3.424 -13.352 -10.055 1 98.06 85 PHE B O 1
ATOM 1673 N N . PHE B 1 86 ? -3.221 -11.25 -9.273 1 98.44 86 PHE B N 1
ATOM 1674 C CA . PHE B 1 86 ? -3.408 -10.68 -10.602 1 98.44 86 PHE B CA 1
ATOM 1675 C C . PHE B 1 86 ? -2.084 -10.617 -11.352 1 98.44 86 PHE B C 1
ATOM 1677 O O . PHE B 1 86 ? -1.072 -10.18 -10.805 1 98.44 86 PHE B O 1
ATOM 1684 N N . VAL B 1 87 ? -2.104 -11.062 -12.562 1 98.44 87 VAL B N 1
ATOM 1685 C CA . VAL B 1 87 ? -0.958 -10.969 -13.461 1 98.44 87 VAL B CA 1
ATOM 1686 C C . VAL B 1 87 ? -1.129 -9.766 -14.391 1 98.44 87 VAL B C 1
ATOM 1688 O O . VAL B 1 87 ? -2.061 -9.719 -15.195 1 98.44 87 VAL B O 1
ATOM 1691 N N . VAL B 1 88 ? -0.176 -8.844 -14.258 1 97.94 88 VAL B N 1
ATOM 1692 C CA . VAL B 1 88 ? -0.356 -7.59 -14.984 1 97.94 88 VAL B CA 1
ATOM 1693 C C . VAL B 1 88 ? 0.687 -7.48 -16.094 1 97.94 88 VAL B C 1
ATOM 1695 O O . VAL B 1 88 ? 1.747 -8.109 -16.016 1 97.94 88 VAL B O 1
ATOM 1698 N N . ARG B 1 89 ? 0.368 -6.684 -17.078 1 96.81 89 ARG B N 1
ATOM 1699 C CA . ARG B 1 89 ? 1.257 -6.492 -18.219 1 96.81 89 ARG B CA 1
ATOM 1700 C C . ARG B 1 89 ? 2.115 -5.246 -18.031 1 96.81 89 ARG B C 1
ATOM 1702 O O . ARG B 1 89 ? 2.488 -4.598 -19.016 1 96.81 89 ARG B O 1
ATOM 1709 N N . THR B 1 90 ? 2.361 -4.828 -16.844 1 91.88 90 THR B N 1
ATOM 1710 C CA . THR B 1 90 ? 3.266 -3.736 -16.5 1 91.88 90 THR B CA 1
ATOM 1711 C C . THR B 1 90 ? 4.5 -4.266 -15.766 1 91.88 90 THR B C 1
ATOM 1713 O O . THR B 1 90 ? 4.559 -5.441 -15.406 1 91.88 90 THR B O 1
ATOM 1716 N N . ARG B 1 91 ? 5.539 -3.453 -15.625 1 86.75 91 ARG B N 1
ATOM 1717 C CA . ARG B 1 91 ? 6.762 -3.828 -14.922 1 86.75 91 ARG B CA 1
ATOM 1718 C C . ARG B 1 91 ? 6.648 -3.543 -13.43 1 86.75 91 ARG B C 1
ATOM 1720 O O . ARG B 1 91 ? 7.621 -3.131 -12.797 1 86.75 91 ARG B O 1
ATOM 1727 N N . ALA B 1 92 ? 5.629 -3.891 -12.891 1 84.88 92 ALA B N 1
ATOM 1728 C CA . ALA B 1 92 ? 5.375 -3.625 -11.477 1 84.88 92 ALA B CA 1
ATOM 1729 C C . ALA B 1 92 ? 6.148 -4.59 -10.586 1 84.88 92 ALA B C 1
ATOM 1731 O O . ALA B 1 92 ? 6.348 -5.754 -10.945 1 84.88 92 ALA B O 1
ATOM 1732 N N . MET B 1 93 ? 6.621 -4.125 -9.453 1 89.94 93 MET B N 1
ATOM 1733 C CA . MET B 1 93 ? 7.145 -5.012 -8.414 1 89.94 93 MET B CA 1
ATOM 1734 C C . MET B 1 93 ? 6.043 -5.91 -7.859 1 89.94 93 MET B C 1
ATOM 1736 O O . MET B 1 93 ? 4.898 -5.484 -7.727 1 89.94 93 MET B O 1
ATOM 1740 N N . PRO B 1 94 ? 6.414 -7.191 -7.531 1 96.75 94 PRO B N 1
ATOM 1741 C CA . PRO B 1 94 ? 5.422 -8.047 -6.883 1 96.75 94 PRO B CA 1
ATOM 1742 C C . PRO B 1 94 ? 4.863 -7.441 -5.598 1 96.75 94 PRO B C 1
ATOM 1744 O O . PRO B 1 94 ? 5.609 -6.832 -4.824 1 96.75 94 PRO B O 1
ATOM 1747 N N . LYS B 1 95 ? 3.576 -7.578 -5.43 1 96.69 95 LYS B N 1
ATOM 1748 C CA . LYS B 1 95 ? 2.93 -7 -4.258 1 96.69 95 LYS B CA 1
ATOM 1749 C C . LYS B 1 95 ? 2.137 -8.055 -3.488 1 96.69 95 LYS B C 1
ATOM 1751 O O . LYS B 1 95 ? 1.442 -8.875 -4.09 1 96.69 95 LYS B O 1
ATOM 1756 N N . LEU B 1 96 ? 2.256 -8.031 -2.229 1 96.25 96 LEU B N 1
ATOM 1757 C CA . LEU B 1 96 ? 1.386 -8.742 -1.3 1 96.25 96 LEU B CA 1
ATOM 1758 C C . LEU B 1 96 ? 0.501 -7.773 -0.525 1 96.25 96 LEU B C 1
ATOM 1760 O O . LEU B 1 96 ? 0.991 -6.781 0.02 1 96.25 96 LEU B O 1
ATOM 1764 N N . VAL B 1 97 ? -0.726 -8.109 -0.534 1 95.75 97 VAL B N 1
ATOM 1765 C CA . VAL B 1 97 ? -1.662 -7.184 0.103 1 95.75 97 VAL B CA 1
ATOM 1766 C C . VAL B 1 97 ? -1.994 -7.676 1.51 1 95.75 97 VAL B C 1
ATOM 1768 O O . VAL B 1 97 ? -1.497 -8.719 1.943 1 95.75 97 VAL B O 1
ATOM 1771 N N . TYR B 1 98 ? -2.85 -6.961 2.158 1 93.56 98 TYR B N 1
ATOM 1772 C CA . TYR B 1 98 ? -3.09 -7.062 3.594 1 93.56 98 TYR B CA 1
ATOM 1773 C C . TYR B 1 98 ? -3.5 -8.477 3.98 1 93.56 98 TYR B C 1
ATOM 1775 O O . TYR B 1 98 ? -2.877 -9.094 4.848 1 93.56 98 TYR B O 1
ATOM 1783 N N . GLU B 1 99 ? -4.414 -9.062 3.324 1 92.94 99 GLU B N 1
ATOM 1784 C CA . GLU B 1 99 ? -4.949 -10.367 3.701 1 92.94 99 GLU B CA 1
ATOM 1785 C C . GLU B 1 99 ? -3.869 -11.445 3.645 1 92.94 99 GLU B C 1
ATOM 1787 O O . GLU B 1 99 ? -3.709 -12.219 4.59 1 92.94 99 GLU B O 1
ATOM 1792 N N . ALA B 1 100 ? -3.121 -11.445 2.59 1 94.5 100 ALA B N 1
ATOM 1793 C CA . ALA B 1 100 ? -2.045 -12.422 2.455 1 94.5 100 ALA B CA 1
ATOM 1794 C C . ALA B 1 100 ? -0.963 -12.195 3.508 1 94.5 100 ALA B C 1
ATOM 1796 O O . ALA B 1 100 ? -0.433 -13.156 4.078 1 94.5 100 ALA B O 1
ATOM 1797 N N . CYS B 1 101 ? -0.652 -10.945 3.758 1 93.62 101 CYS B N 1
ATOM 1798 C CA . CYS B 1 101 ? 0.398 -10.609 4.711 1 93.62 101 CYS B CA 1
ATOM 1799 C C . CYS B 1 101 ? 0.016 -11.055 6.121 1 93.62 101 CYS B C 1
ATOM 1801 O O . CYS B 1 101 ? 0.842 -11.609 6.848 1 93.62 101 CYS B O 1
ATOM 1803 N N . VAL B 1 102 ? -1.199 -10.781 6.465 1 91.25 102 VAL B N 1
ATOM 1804 C CA . VAL B 1 102 ? -1.657 -11.18 7.793 1 91.25 102 VAL B CA 1
ATOM 1805 C C . VAL B 1 102 ? -1.704 -12.703 7.887 1 91.25 102 VAL B C 1
ATOM 1807 O O . VAL B 1 102 ? -1.257 -13.281 8.875 1 91.25 102 VAL B O 1
ATOM 1810 N N . ASP B 1 103 ? -2.242 -13.32 6.887 1 91.62 103 ASP B N 1
ATOM 1811 C CA . ASP B 1 103 ? -2.359 -14.773 6.867 1 91.62 103 ASP B CA 1
ATOM 1812 C C . ASP B 1 103 ? -0.995 -15.438 7.039 1 91.62 103 ASP B C 1
ATOM 1814 O O . ASP B 1 103 ? -0.877 -16.453 7.723 1 91.62 103 ASP B O 1
ATOM 1818 N N . MET B 1 104 ? 0.005 -14.867 6.48 1 93 104 MET B N 1
ATOM 1819 C CA . MET B 1 104 ? 1.34 -15.453 6.531 1 93 104 MET B CA 1
ATOM 1820 C C . MET B 1 104 ? 2.125 -14.922 7.727 1 93 104 MET B C 1
ATOM 1822 O O . MET B 1 104 ? 3.303 -15.25 7.895 1 93 104 MET B O 1
ATOM 1826 N N . GLY B 1 105 ? 1.513 -13.953 8.469 1 89.62 105 GLY B N 1
ATOM 1827 C CA . GLY B 1 105 ? 2.15 -13.438 9.672 1 89.62 105 GLY B CA 1
ATOM 1828 C C . GLY B 1 105 ? 3.18 -12.359 9.383 1 89.62 105 GLY B C 1
ATOM 1829 O O . GLY B 1 105 ? 4.051 -12.094 10.219 1 89.62 105 GLY B O 1
ATOM 1830 N N . LEU B 1 106 ? 3.16 -11.812 8.258 1 90.56 106 LEU B N 1
ATOM 1831 C CA . LEU B 1 106 ? 4.117 -10.781 7.871 1 90.56 106 LEU B CA 1
ATOM 1832 C C . LEU B 1 106 ? 3.785 -9.445 8.531 1 90.56 106 LEU B C 1
ATOM 1834 O O . LEU B 1 106 ? 4.68 -8.648 8.805 1 90.56 106 LEU B O 1
ATOM 1838 N N . VAL B 1 107 ? 2.469 -9.219 8.695 1 89.75 107 VAL B N 1
ATOM 1839 C CA . VAL B 1 107 ? 2.021 -7.926 9.211 1 89.75 107 VAL B CA 1
ATOM 1840 C C . VAL B 1 107 ? 1.043 -8.141 10.367 1 89.75 107 VAL B C 1
ATOM 1842 O O . VAL B 1 107 ? 0.166 -9.008 10.289 1 89.75 107 VAL B O 1
ATOM 1845 N N . LYS B 1 108 ? 1.272 -7.41 11.375 1 86.56 108 LYS B N 1
ATOM 1846 C CA . LYS B 1 108 ? 0.3 -7.297 12.461 1 86.56 108 LYS B CA 1
ATOM 1847 C C . LYS B 1 108 ? -0.156 -5.848 12.641 1 86.56 108 LYS B C 1
ATOM 1849 O O . LYS B 1 108 ? 0.665 -4.93 12.633 1 86.56 108 LYS B O 1
ATOM 1854 N N . LEU B 1 109 ? -1.44 -5.625 12.609 1 79.5 109 LEU B N 1
ATOM 1855 C CA . LEU B 1 109 ? -1.981 -4.301 12.891 1 79.5 109 LEU B CA 1
ATOM 1856 C C . LEU B 1 109 ? -2.238 -4.125 14.391 1 79.5 109 LEU B C 1
ATOM 1858 O O . LEU B 1 109 ? -2.688 -5.059 15.055 1 79.5 109 LEU B O 1
ATOM 1862 N N . ALA B 1 110 ? -1.796 -2.854 14.688 1 73.12 110 ALA B N 1
ATOM 1863 C CA . ALA B 1 110 ? -2.127 -2.545 16.078 1 73.12 110 ALA B CA 1
ATOM 1864 C C . ALA B 1 110 ? -3.633 -2.395 16.266 1 73.12 110 ALA B C 1
ATOM 1866 O O . ALA B 1 110 ? -4.32 -1.841 15.398 1 73.12 110 ALA B O 1
ATOM 1867 N N . GLY B 1 111 ? -4.172 -2.846 17.359 1 62.06 111 GLY B N 1
ATOM 1868 C CA . GLY B 1 111 ? -5.555 -2.65 17.75 1 62.06 111 GLY B CA 1
ATOM 1869 C C . GLY B 1 111 ? -6.504 -3.662 17.141 1 62.06 111 GLY B C 1
ATOM 1870 O O . GLY B 1 111 ? -7.703 -3.646 17.422 1 62.06 111 GLY B O 1
ATOM 1871 N N . THR B 1 112 ? -6.203 -4.074 15.859 1 51.06 112 THR B N 1
ATOM 1872 C CA . THR B 1 112 ? -7.137 -5.082 15.367 1 51.06 112 THR B CA 1
ATOM 1873 C C . THR B 1 112 ? -7.27 -6.23 16.359 1 51.06 112 THR B C 1
ATOM 1875 O O . THR B 1 112 ? -6.27 -6.828 16.766 1 51.06 112 THR B O 1
ATOM 1878 N N . VAL B 1 113 ? -8.195 -6.113 17.172 1 39.03 113 VAL B N 1
ATOM 1879 C CA . VAL B 1 113 ? -8.633 -7.363 17.781 1 39.03 113 VAL B CA 1
ATOM 1880 C C . VAL B 1 113 ? -8.453 -8.516 16.797 1 39.03 113 VAL B C 1
ATOM 1882 O O . VAL B 1 113 ? -8.734 -8.367 15.602 1 39.03 113 VAL B O 1
ATOM 1885 N N . GLU B 1 114 ? -7.461 -9.289 17.047 1 40.47 114 GLU B N 1
ATOM 1886 C CA . GLU B 1 114 ? -7.328 -10.516 16.266 1 40.47 114 GLU B CA 1
ATOM 1887 C C . GLU B 1 114 ? -8.68 -10.992 15.75 1 40.47 114 GLU B C 1
ATOM 1889 O O . GLU B 1 114 ? -9.594 -11.242 16.531 1 40.47 114 GLU B O 1
ATOM 1894 N N . GLN B 1 115 ? -9.305 -10.336 14.977 1 35.62 115 GLN B N 1
ATOM 1895 C CA . GLN B 1 115 ? -10.461 -11.102 14.508 1 35.62 115 GLN B CA 1
ATOM 1896 C C . GLN B 1 115 ? -10.047 -12.516 14.109 1 35.62 115 GLN B C 1
ATOM 1898 O O . GLN B 1 115 ? -9.156 -1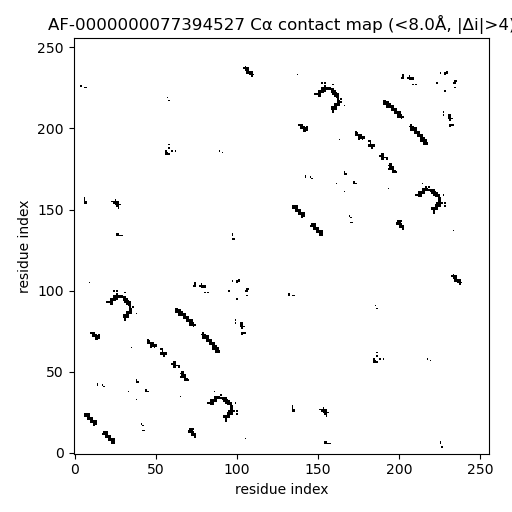2.695 13.273 1 35.62 115 GLN B O 1
ATOM 1903 N N . ASN B 1 116 ? -9.891 -13.32 15.094 1 34.47 116 ASN B N 1
ATOM 1904 C CA . ASN B 1 116 ? -9.906 -14.742 14.75 1 34.47 116 ASN B CA 1
ATOM 1905 C C . ASN B 1 116 ? -10.805 -15.016 13.547 1 34.47 116 ASN B C 1
ATOM 1907 O O . ASN B 1 116 ? -12.031 -15.023 13.672 1 34.47 116 ASN B O 1
ATOM 1911 N N . HIS B 1 117 ? -10.555 -14.336 12.617 1 33.72 117 HIS B N 1
ATOM 1912 C CA . HIS B 1 117 ? -11.359 -14.742 11.469 1 33.72 117 HIS B CA 1
ATOM 1913 C C . HIS B 1 117 ? -11.312 -16.25 11.273 1 33.72 117 HIS B C 1
ATOM 1915 O O . HIS B 1 117 ? -10.25 -16.828 11.016 1 33.72 117 HIS B O 1
ATOM 1921 N N . GLU B 1 118 ? -11.953 -16.906 12.07 1 30.5 118 GLU B N 1
ATOM 1922 C CA . GLU B 1 118 ? -12.344 -18.203 11.523 1 30.5 118 GLU B CA 1
ATOM 1923 C C . GLU B 1 118 ? -12.773 -18.078 10.062 1 30.5 118 GLU B C 1
ATOM 1925 O O . GLU B 1 118 ? -13.656 -17.297 9.734 1 30.5 118 GLU B O 1
ATOM 1930 N N . THR B 1 119 ? -11.898 -17.938 9.242 1 33.25 119 THR B N 1
ATOM 1931 C CA . THR B 1 119 ? -12.242 -18.094 7.836 1 33.25 119 THR B CA 1
ATOM 1932 C C . THR B 1 119 ? -13.391 -19.094 7.668 1 33.25 119 THR B C 1
ATOM 1934 O O . THR B 1 119 ? -13.25 -20.266 7.992 1 33.25 119 THR B O 1
ATOM 1937 N N . PRO B 1 120 ? -14.562 -18.672 7.863 1 31.38 120 PRO B N 1
ATOM 1938 C CA . PRO B 1 120 ? -15.531 -19.719 7.527 1 31.38 120 PRO B CA 1
ATOM 1939 C C . PRO B 1 120 ? -15.25 -20.375 6.176 1 31.38 120 PRO B C 1
ATOM 1941 O O . PRO B 1 120 ? -15 -19.688 5.188 1 31.38 120 PRO B O 1
ATOM 1944 N N . PHE B 1 121 ? -14.578 -21.469 6.188 1 28.58 121 PHE B N 1
ATOM 1945 C CA . PHE B 1 121 ? -14.539 -22.391 5.07 1 28.58 121 PHE B CA 1
ATOM 1946 C C . PHE B 1 121 ? -15.914 -22.516 4.418 1 28.58 121 PHE B C 1
ATOM 1948 O O . PHE B 1 121 ? -16.875 -22.969 5.051 1 28.58 121 PHE B O 1
ATOM 1955 N N . ILE B 1 122 ? -16.328 -21.5 3.715 1 31.56 122 ILE B N 1
ATOM 1956 C CA . ILE B 1 122 ? -17.5 -21.781 2.902 1 31.56 122 ILE B CA 1
ATOM 1957 C C . ILE B 1 122 ? -17.422 -23.203 2.342 1 31.56 122 ILE B C 1
ATOM 1959 O O . ILE B 1 122 ? -16.484 -23.531 1.598 1 31.56 122 ILE B O 1
ATOM 1963 N N . GLN B 1 123 ? -17.844 -24.141 3.105 1 29.38 123 GLN B N 1
ATOM 1964 C CA . GLN B 1 123 ? -18.188 -25.5 2.697 1 29.38 123 GLN B CA 1
ATOM 1965 C C . GLN B 1 123 ? -18.938 -25.516 1.377 1 29.38 123 GLN B C 1
ATOM 1967 O O . GLN B 1 123 ? -19.984 -24.859 1.248 1 29.38 123 GLN B O 1
ATOM 1972 N N . LYS B 1 124 ? -18.297 -25.609 0.31 1 28.81 124 LYS B N 1
ATOM 1973 C CA . LYS B 1 124 ? -18.953 -26.047 -0.916 1 28.81 124 LYS B CA 1
ATOM 1974 C C . LYS B 1 124 ? -20.031 -27.094 -0.618 1 28.81 124 LYS B C 1
ATOM 1976 O O . LYS B 1 124 ? -19.719 -28.188 -0.156 1 28.81 124 LYS B O 1
ATOM 1981 N N . ILE B 1 125 ? -21.172 -26.672 -0.133 1 31.52 125 ILE B N 1
ATOM 1982 C CA . ILE B 1 125 ? -22.281 -27.625 -0.11 1 31.52 125 ILE B CA 1
ATOM 1983 C C . ILE B 1 125 ? -22.422 -28.297 -1.479 1 31.52 125 ILE B C 1
ATOM 1985 O O . ILE B 1 125 ? -22.672 -27.609 -2.479 1 31.52 125 ILE B O 1
ATOM 1989 N N . LYS B 1 126 ? -21.703 -29.328 -1.622 1 28.55 126 LYS B N 1
ATOM 1990 C CA . LYS B 1 126 ? -21.969 -30.312 -2.664 1 28.55 126 LYS B CA 1
ATOM 1991 C C . LYS B 1 126 ? -23.453 -30.641 -2.752 1 28.55 126 LYS B C 1
ATOM 1993 O O . LYS B 1 126 ? -24.062 -31.078 -1.772 1 28.55 126 LYS B O 1
ATOM 1998 N N . LYS B 1 127 ? -24.219 -29.781 -3.498 1 30.42 127 LYS B N 1
ATOM 1999 C CA . LYS B 1 127 ? -25.5 -30.391 -3.881 1 30.42 127 LYS B CA 1
ATOM 2000 C C . LYS B 1 127 ? -25.312 -31.828 -4.344 1 30.42 127 LYS B C 1
ATOM 2002 O O . LYS B 1 127 ? -24.484 -32.094 -5.207 1 30.42 127 LYS B O 1
ATOM 2007 N N . ASP B 1 128 ? -25.781 -32.781 -3.648 1 27.73 128 ASP B N 1
ATOM 2008 C CA . ASP B 1 128 ? -26.281 -33.969 -4.301 1 27.73 128 ASP B CA 1
ATOM 2009 C C . ASP B 1 128 ? -27.312 -33.656 -5.379 1 27.73 128 ASP B C 1
ATOM 2011 O O . ASP B 1 128 ? -28.125 -32.719 -5.207 1 27.73 128 ASP B O 1
#

Sequence (256 aa):
MLEILTQPTAEVIVNKQEWTIKFKISSGAEANVISIDLFQKIVPRPELKETKQILVAYEGTRIPVAGTCMLSCAYNKAASGRYEFFVVRTRAMPKLVYEACVDMGLVKLAGTVEQNHETPFIQKIKKDMLEILTQPTAEVIVNKQEWTIKFKISSGAEANVISIDLFQKIVPRPELKETKQILVAYEGTRIPVAGTCMLSCAYNKAASGRYEFFVVRTRAMPKLVYEACVDMGLVKLAGTVEQNHETPFIQKIKKD

Secondary structure (DSSP, 8-state):
-----PPPEEEEEETTTTEEEEEEE-TTSSSEEEEHHHHHH-SSPPPPBP----EE-TTSPEEPEEEEEEEEEEETTTEEEEEEEEEESS-PPPEE-HHHHHHTTSEEETT-----------------/-----PPPEEEEEETTTTEEEEEEE-TTSSSEEEEHHHHHH-SSPPPPBP----EE-TTSPEEPEEEEEEEEEEETTTEEEEEEEEEESS-PPPEE-HHHHHHTTSEEETT-----------------

Organism: Artemia franciscana (NCBI:txid6661)

Nearest PDB structures (foldseek):
  7bgu-assembly2_D  TM=8.347E-01  e=3.925E-05  Mason-Pfizer monkey virus
  7bgu-assembly2_C  TM=7.775E-01  e=7.302E-05  Mason-Pfizer monkey virus
  6s1v-assembly1_B  TM=7.883E-01  e=9.151E-05  Mason-Pfizer monkey virus
  3sqf-assembly2_B  TM=7.590E-01  e=2.527E-04  Mason-Pfizer monkey virus
  2fiv-assembly1_A  TM=6.760E-01  e=7.726E-05  Feline immunodeficiency virus

pLDDT: mean 81.25, std 23.09, range [23.16, 98.75]